Protein AF-A0A922MGL7-F1 (afdb_monomer_lite)

Structure (mmCIF, N/CA/C/O backbone):
data_AF-A0A922MGL7-F1
#
_entry.id   AF-A0A922MGL7-F1
#
loop_
_atom_site.group_PDB
_atom_site.id
_atom_site.type_symbol
_atom_site.label_atom_id
_atom_site.label_alt_id
_atom_site.label_comp_id
_atom_site.label_asym_id
_atom_site.label_entity_id
_atom_site.label_seq_id
_atom_site.pdbx_PDB_ins_code
_atom_site.Cartn_x
_atom_site.Cartn_y
_atom_site.Cartn_z
_atom_site.occupancy
_atom_site.B_iso_or_equiv
_atom_site.auth_seq_id
_atom_site.auth_comp_id
_atom_site.auth_asym_id
_atom_site.auth_atom_id
_atom_site.pdbx_PDB_model_num
ATOM 1 N N . MET A 1 1 ? -26.779 1.404 3.201 1.00 41.19 1 MET A N 1
ATOM 2 C CA . MET A 1 1 ? -25.553 2.171 3.494 1.00 41.19 1 MET A CA 1
ATOM 3 C C . MET A 1 1 ? -24.408 1.296 3.052 1.00 41.19 1 MET A C 1
ATOM 5 O O . MET A 1 1 ? -24.240 0.230 3.626 1.00 41.19 1 MET A O 1
ATOM 9 N N . ASP A 1 2 ? -23.730 1.689 1.982 1.00 41.88 2 ASP A N 1
ATOM 10 C CA . ASP A 1 2 ? -22.746 0.842 1.316 1.00 41.88 2 ASP A CA 1
ATOM 11 C C . ASP A 1 2 ? -21.520 0.627 2.210 1.00 41.88 2 ASP A C 1
ATOM 13 O O . ASP A 1 2 ? -20.846 1.578 2.604 1.00 41.88 2 ASP A O 1
ATOM 17 N N . ASN A 1 3 ? -21.321 -0.637 2.583 1.00 50.16 3 ASN A N 1
ATOM 18 C CA . ASN A 1 3 ? -20.076 -1.308 2.947 1.00 50.16 3 ASN A CA 1
ATOM 19 C C . ASN A 1 3 ? -18.827 -0.410 3.058 1.00 50.16 3 ASN A C 1
ATOM 21 O O . ASN A 1 3 ? -18.012 -0.347 2.144 1.00 50.16 3 ASN A O 1
ATOM 25 N N . LEU A 1 4 ? -18.623 0.207 4.225 1.00 57.12 4 LEU A N 1
ATOM 26 C CA . LEU A 1 4 ? -17.320 0.740 4.639 1.00 57.12 4 LEU A CA 1
ATOM 27 C C . LEU A 1 4 ? -16.420 -0.425 5.064 1.00 57.12 4 LEU A C 1
ATOM 29 O O . LEU A 1 4 ? -16.324 -0.730 6.253 1.00 57.12 4 LEU A O 1
ATOM 33 N N . VAL A 1 5 ? -15.829 -1.131 4.098 1.00 67.50 5 VAL A N 1
ATOM 34 C CA . VAL A 1 5 ? -15.234 -2.456 4.358 1.00 67.50 5 VAL A CA 1
ATOM 35 C C . VAL A 1 5 ? -13.703 -2.439 4.327 1.00 67.50 5 VAL A C 1
ATOM 37 O O . VAL A 1 5 ? -13.081 -3.295 4.958 1.00 67.50 5 VAL A O 1
ATOM 40 N N . ASN A 1 6 ? -13.062 -1.445 3.701 1.00 81.19 6 ASN A N 1
ATOM 41 C CA . ASN A 1 6 ? -11.597 -1.412 3.604 1.00 81.19 6 ASN A CA 1
ATOM 42 C C . ASN A 1 6 ? -10.966 -0.026 3.873 1.00 81.19 6 ASN A C 1
ATOM 44 O O . ASN A 1 6 ? -11.622 1.018 3.925 1.00 81.19 6 ASN A O 1
ATOM 48 N N . ASN A 1 7 ? -9.642 -0.014 4.059 1.00 87.12 7 ASN A N 1
ATOM 49 C CA . ASN A 1 7 ? -8.880 1.207 4.340 1.00 87.12 7 ASN A CA 1
ATOM 50 C C . ASN A 1 7 ? -8.905 2.211 3.164 1.00 87.12 7 ASN A C 1
ATOM 52 O O . ASN A 1 7 ? -8.686 3.406 3.386 1.00 87.12 7 ASN A O 1
ATOM 56 N N . LEU A 1 8 ? -9.160 1.758 1.927 1.00 88.81 8 LEU A N 1
ATOM 57 C CA . LEU A 1 8 ? -9.322 2.633 0.761 1.00 88.81 8 LEU A CA 1
ATOM 58 C C . LEU A 1 8 ? -10.575 3.501 0.888 1.00 88.81 8 LEU A C 1
ATOM 60 O O . LEU A 1 8 ? -10.491 4.706 0.659 1.00 88.81 8 LEU A O 1
ATOM 64 N N . ASP A 1 9 ? -11.697 2.931 1.315 1.00 87.38 9 ASP A N 1
ATOM 65 C CA . ASP A 1 9 ? -12.957 3.662 1.469 1.00 87.38 9 ASP A CA 1
ATOM 66 C C . ASP A 1 9 ? -12.806 4.802 2.485 1.00 87.38 9 ASP A C 1
ATOM 68 O O . ASP A 1 9 ? -13.170 5.955 2.230 1.00 87.38 9 ASP A O 1
ATOM 72 N N . LEU A 1 10 ? -12.173 4.508 3.624 1.00 88.12 10 LEU A N 1
ATOM 73 C CA . LEU A 1 10 ? -11.884 5.507 4.654 1.00 88.12 10 LEU A CA 1
ATOM 74 C C . LEU A 1 10 ? -10.912 6.586 4.165 1.00 88.12 10 LEU A C 1
ATOM 76 O O . LEU A 1 10 ? -11.076 7.764 4.491 1.00 88.12 10 LEU A O 1
ATOM 80 N N . PHE A 1 11 ? -9.914 6.212 3.362 1.00 90.50 11 PHE A N 1
ATOM 81 C CA . PHE A 1 11 ? -9.022 7.180 2.729 1.00 90.50 11 PHE A CA 1
ATOM 82 C C . PHE A 1 11 ? -9.780 8.119 1.780 1.00 90.50 11 PHE A C 1
ATOM 84 O O . PHE A 1 11 ? -9.573 9.335 1.820 1.00 90.50 11 PHE A O 1
ATOM 91 N N . MET A 1 12 ? -10.673 7.574 0.951 1.00 89.94 12 MET A N 1
ATOM 92 C CA . MET A 1 12 ? -11.483 8.361 0.022 1.00 89.94 12 MET A CA 1
ATOM 93 C C . MET A 1 12 ? -12.401 9.330 0.774 1.00 89.94 12 MET A C 1
ATOM 95 O O . MET A 1 12 ? -12.456 10.510 0.427 1.00 89.94 12 MET A O 1
ATOM 99 N N . ILE A 1 13 ? -13.008 8.899 1.883 1.00 88.44 13 ILE A N 1
ATOM 100 C CA . ILE A 1 13 ? -13.786 9.775 2.773 1.00 88.44 13 ILE A CA 1
ATOM 101 C C . ILE A 1 13 ? -12.936 10.918 3.332 1.00 88.44 13 ILE A C 1
ATOM 103 O O . ILE A 1 13 ? -13.344 12.081 3.267 1.00 88.44 13 ILE A O 1
ATOM 107 N N . LEU A 1 14 ? -11.750 10.617 3.869 1.00 88.69 14 LEU A N 1
ATOM 108 C CA . LEU A 1 14 ? -10.855 11.640 4.415 1.00 88.69 14 LEU A CA 1
ATOM 109 C C . LEU A 1 14 ? -10.476 12.691 3.366 1.00 88.69 14 LEU A C 1
ATOM 111 O O . LEU A 1 14 ? -10.376 13.884 3.667 1.00 88.69 14 LEU A O 1
ATOM 115 N N . ARG A 1 15 ? -10.271 12.253 2.124 1.00 87.88 15 ARG A N 1
ATOM 116 C CA . ARG A 1 15 ? -9.859 13.124 1.026 1.00 87.88 15 ARG A CA 1
ATOM 117 C C . ARG A 1 15 ? -11.010 13.962 0.469 1.00 87.88 15 ARG A C 1
ATOM 119 O O . ARG A 1 15 ? -10.812 15.149 0.221 1.00 87.88 15 ARG A O 1
ATOM 126 N N . GLU A 1 16 ? -12.176 13.363 0.255 1.00 88.00 16 GLU A N 1
ATOM 127 C CA . GLU A 1 16 ? -13.286 14.002 -0.465 1.00 88.00 16 GLU A CA 1
ATOM 128 C C . GLU A 1 16 ? -14.260 14.725 0.465 1.00 88.00 16 GLU A C 1
ATOM 130 O O . GLU A 1 16 ? -14.683 15.844 0.166 1.00 88.00 16 GLU A O 1
ATOM 135 N N . GLN A 1 17 ? -14.575 14.119 1.611 1.00 83.94 17 GLN A N 1
ATOM 136 C CA . GLN A 1 17 ? -15.573 14.635 2.549 1.00 83.94 17 GLN A CA 1
ATOM 137 C C . GLN A 1 17 ? -14.923 15.509 3.621 1.00 83.94 17 GLN A C 1
ATOM 139 O O . GLN A 1 17 ? -15.294 16.668 3.797 1.00 83.94 17 GLN A O 1
ATOM 144 N N . VAL A 1 18 ? -13.904 14.981 4.308 1.00 83.88 18 VAL A N 1
ATOM 145 C CA . VAL A 1 18 ? -13.214 15.709 5.390 1.00 83.88 18 VAL A CA 1
ATOM 146 C C . VAL A 1 18 ? -12.253 16.766 4.833 1.00 83.88 18 VAL A C 1
ATOM 148 O O . VAL A 1 18 ? -11.996 17.781 5.482 1.00 83.88 18 VAL A O 1
ATOM 151 N N . LYS A 1 19 ? -11.743 16.551 3.611 1.00 85.31 19 LYS A N 1
ATOM 152 C CA . LYS A 1 19 ? -10.772 17.415 2.913 1.00 85.31 19 LYS A CA 1
ATOM 153 C C . LYS A 1 19 ? -9.473 17.637 3.698 1.00 85.31 19 LYS A C 1
ATOM 155 O O . LYS A 1 19 ? -8.760 18.612 3.468 1.00 85.31 19 LYS A O 1
ATOM 160 N N . SER A 1 20 ? -9.157 16.734 4.623 1.00 88.38 20 SER A N 1
ATOM 161 C CA . SER A 1 20 ? -7.949 16.783 5.442 1.00 88.38 20 SER A CA 1
ATOM 162 C C . SER A 1 20 ? -7.587 15.386 5.928 1.00 88.38 20 SER A C 1
ATOM 164 O O . SER A 1 20 ? -8.360 14.744 6.632 1.00 88.38 20 SER A O 1
ATOM 166 N N . LEU A 1 21 ? -6.388 14.922 5.570 1.00 85.38 21 LEU A N 1
ATOM 167 C CA . LEU A 1 21 ? -5.889 13.594 5.949 1.00 85.38 21 LEU A CA 1
ATOM 168 C C . LEU A 1 21 ? -5.338 13.547 7.382 1.00 85.38 21 LEU A C 1
ATOM 170 O O . LEU A 1 21 ? -5.136 12.465 7.924 1.00 85.38 21 LEU A O 1
ATOM 174 N N . SER A 1 22 ? -5.066 14.707 7.980 1.00 87.12 22 SER A N 1
ATOM 175 C CA . SER A 1 22 ? -4.486 14.839 9.320 1.00 87.12 22 SER A CA 1
ATOM 176 C C . SER A 1 22 ? -5.505 15.254 10.384 1.00 87.12 22 SER A C 1
ATOM 178 O O . SER A 1 22 ? -5.186 15.230 11.568 1.00 87.12 22 SER A O 1
ATOM 180 N N . ASP A 1 23 ? -6.721 15.639 9.987 1.00 90.38 23 ASP A N 1
ATOM 181 C CA . ASP A 1 23 ? -7.771 16.104 10.901 1.00 90.38 23 ASP A CA 1
ATOM 182 C C . ASP A 1 23 ? -8.570 14.914 11.452 1.00 90.38 23 ASP A C 1
ATOM 184 O O . ASP A 1 23 ? -9.669 14.586 10.997 1.00 90.38 23 ASP A O 1
ATOM 188 N N . SER A 1 24 ? -7.976 14.221 12.427 1.00 91.62 24 SER A N 1
ATOM 189 C CA . SER A 1 24 ? -8.605 13.068 13.080 1.00 91.62 24 SER A CA 1
ATOM 190 C C . SER A 1 24 ? -9.886 13.431 13.828 1.00 91.62 24 SER A C 1
ATOM 192 O O . SER A 1 24 ? -10.753 12.573 13.970 1.00 91.62 24 SER A O 1
ATOM 194 N N . GLN A 1 25 ? -10.041 14.684 14.267 1.00 92.12 25 GLN A N 1
ATOM 195 C CA . GLN A 1 25 ? -11.221 15.136 14.997 1.00 92.12 25 GLN A CA 1
ATOM 196 C C . GLN A 1 25 ? -12.434 15.273 14.076 1.00 92.12 25 GLN A C 1
ATOM 198 O O . GLN A 1 25 ? -13.501 14.751 14.401 1.00 92.12 25 GLN A O 1
ATOM 203 N N . LYS A 1 26 ? -12.281 15.900 12.903 1.00 89.56 26 LYS A N 1
ATOM 204 C CA . LYS A 1 26 ? -13.369 15.939 11.911 1.00 89.56 26 LYS A CA 1
ATOM 205 C C . LYS A 1 26 ? -13.704 14.559 11.369 1.00 89.56 26 LYS A C 1
ATOM 207 O O . LYS A 1 26 ? -14.872 14.262 11.136 1.00 89.56 26 LYS A O 1
ATOM 212 N N . PHE A 1 27 ? -12.696 13.710 11.185 1.00 92.19 27 PHE A N 1
ATOM 213 C CA . PHE A 1 27 ? -12.926 12.335 10.757 1.00 92.19 27 PHE A CA 1
ATOM 214 C C . PHE A 1 27 ? -13.717 11.533 11.793 1.00 92.19 27 PHE A C 1
ATOM 216 O O . PHE A 1 27 ? -14.682 10.857 11.444 1.00 92.19 27 PHE A O 1
ATOM 223 N N . PHE A 1 28 ? -13.365 11.678 13.069 1.00 91.62 28 PHE A N 1
ATOM 224 C CA . PHE A 1 28 ? -14.107 11.085 14.173 1.00 91.62 28 PHE A CA 1
ATOM 225 C C . PHE A 1 28 ? -15.565 11.566 14.206 1.00 91.62 28 PHE A C 1
ATOM 227 O O . PHE A 1 28 ? -16.467 10.735 14.235 1.00 91.62 28 PHE A O 1
ATOM 234 N N . GLN A 1 29 ? -15.813 12.878 14.110 1.00 89.75 29 GLN A N 1
ATOM 235 C CA . GLN A 1 29 ? -17.175 13.434 14.058 1.00 89.75 29 GLN A CA 1
ATOM 236 C C . GLN A 1 29 ? -17.981 12.883 12.873 1.00 89.75 29 GLN A C 1
ATOM 238 O O . GLN A 1 29 ? -19.151 12.533 13.022 1.00 89.75 29 GLN A O 1
ATOM 243 N N . PHE A 1 30 ? -17.346 12.754 11.703 1.00 88.88 30 PHE A N 1
ATOM 244 C CA . PHE A 1 30 ? -17.976 12.172 10.521 1.00 88.88 30 PHE A CA 1
ATOM 245 C C . PHE A 1 30 ? -18.400 10.715 10.754 1.00 88.88 30 PHE A C 1
ATOM 247 O O . PHE A 1 30 ? -19.522 10.342 10.412 1.00 88.88 30 PHE A O 1
ATOM 254 N N . LEU A 1 31 ? -17.527 9.892 11.345 1.00 87.19 31 LEU A N 1
ATOM 255 C CA . LEU A 1 31 ? -17.845 8.494 11.645 1.00 87.19 31 LEU A CA 1
ATOM 256 C C . LEU A 1 31 ? -18.885 8.367 12.763 1.00 87.19 31 LEU A C 1
ATOM 258 O O . LEU A 1 31 ? -19.785 7.540 12.655 1.00 87.19 31 LEU A O 1
ATOM 262 N N . GLN A 1 32 ? -18.829 9.225 13.782 1.00 85.44 32 GLN A N 1
ATOM 263 C CA . GLN A 1 32 ? -19.795 9.252 14.882 1.00 85.44 32 GLN A CA 1
ATOM 264 C C . GLN A 1 32 ? -21.223 9.562 14.406 1.00 85.44 32 GLN A C 1
ATOM 266 O O . GLN A 1 32 ? -22.183 9.071 14.983 1.00 85.44 32 GLN A O 1
ATOM 271 N N . HIS A 1 33 ? -21.394 10.345 13.339 1.00 82.44 33 HIS A N 1
ATOM 272 C CA . HIS A 1 33 ? -22.715 10.571 12.737 1.00 82.44 33 HIS A CA 1
ATOM 273 C C . HIS A 1 33 ? -23.222 9.394 11.898 1.00 82.44 33 HIS A C 1
ATOM 275 O O . HIS A 1 33 ? -24.410 9.334 11.585 1.00 82.44 33 HIS A O 1
ATOM 281 N N . LYS A 1 34 ? -22.336 8.474 11.507 1.00 80.50 34 LYS A N 1
ATOM 282 C CA . LYS A 1 34 ? -22.683 7.295 10.707 1.00 80.50 34 LYS A CA 1
ATOM 283 C C . LYS A 1 34 ? -22.871 6.026 11.532 1.00 80.50 34 LYS A C 1
ATOM 285 O O . LYS A 1 34 ? -23.512 5.099 11.047 1.00 80.50 34 LYS A O 1
ATOM 290 N N . ILE A 1 35 ? -22.304 5.975 12.733 1.00 80.50 35 ILE A N 1
ATOM 291 C CA . ILE A 1 35 ? -22.280 4.791 13.591 1.00 80.50 35 ILE A CA 1
ATOM 292 C C . ILE A 1 35 ? -22.919 5.162 14.929 1.00 80.50 35 ILE A C 1
ATOM 294 O O . ILE A 1 35 ? -22.524 6.144 15.553 1.00 80.50 35 ILE A O 1
ATOM 298 N N . ASN A 1 36 ? -23.885 4.368 15.393 1.00 74.75 36 ASN A N 1
ATOM 299 C CA . ASN A 1 36 ? -24.420 4.515 16.745 1.00 74.75 36 ASN A CA 1
ATOM 300 C C . ASN A 1 36 ? -23.387 3.985 17.746 1.00 74.75 36 ASN A C 1
ATOM 302 O O . ASN A 1 36 ? -23.102 2.791 17.765 1.00 74.75 36 ASN A O 1
ATOM 306 N N . LEU A 1 37 ? -22.806 4.872 18.554 1.00 75.19 37 LEU A N 1
ATOM 307 C CA . LEU A 1 37 ? -21.716 4.541 19.474 1.00 75.19 37 LEU A CA 1
ATOM 308 C C . LEU A 1 37 ? -22.145 4.700 20.931 1.00 75.19 37 LEU A C 1
ATOM 310 O O . LEU A 1 37 ? -22.786 5.685 21.296 1.00 75.19 37 LEU A O 1
ATOM 314 N N . THR A 1 38 ? -21.720 3.754 21.765 1.00 76.50 38 THR A N 1
ATOM 315 C CA . THR A 1 38 ? -21.676 3.910 23.223 1.00 76.50 38 THR A CA 1
ATOM 316 C C . THR A 1 38 ? -20.495 4.806 23.624 1.00 76.50 38 THR A C 1
ATOM 318 O O . THR A 1 38 ? -19.591 5.074 22.826 1.00 76.50 38 THR A O 1
ATOM 321 N N . GLU A 1 39 ? -20.485 5.289 24.867 1.00 77.06 39 GLU A N 1
ATOM 322 C CA . GLU A 1 39 ? -19.435 6.190 25.365 1.00 77.06 39 GLU A CA 1
ATOM 323 C C . GLU A 1 39 ? -18.046 5.523 25.411 1.00 77.06 39 GLU A C 1
ATOM 325 O O . GLU A 1 39 ? -17.050 6.138 25.033 1.00 77.06 39 GLU A O 1
ATOM 330 N N . GLU A 1 40 ? -17.974 4.242 25.776 1.00 77.75 40 GLU A N 1
ATOM 331 C CA . GLU A 1 40 ? -16.725 3.464 25.778 1.00 77.75 40 GLU A CA 1
ATOM 332 C C . GLU A 1 40 ? -16.173 3.286 24.356 1.00 77.75 40 GLU A C 1
ATOM 334 O O . GLU A 1 40 ? -14.998 3.558 24.090 1.00 77.75 40 GLU A O 1
ATOM 339 N N . ASN A 1 41 ? -17.055 2.965 23.408 1.00 83.25 41 ASN A N 1
ATOM 340 C CA . ASN A 1 41 ? -16.708 2.825 21.998 1.00 83.25 41 ASN A CA 1
ATOM 341 C C . ASN A 1 41 ? -16.229 4.169 21.418 1.00 83.25 41 ASN A C 1
ATOM 343 O O . ASN A 1 41 ? -15.261 4.224 20.661 1.00 83.25 41 ASN A O 1
ATOM 347 N N . SER A 1 42 ? -16.823 5.292 21.820 1.00 86.00 42 SER A N 1
ATOM 348 C CA . SER A 1 42 ? -16.402 6.632 21.382 1.00 86.00 42 SER A CA 1
ATOM 349 C C . SER A 1 42 ? -14.895 6.876 21.574 1.00 86.00 42 SER A C 1
ATOM 351 O O . SER A 1 42 ? -14.200 7.317 20.652 1.00 86.00 42 SER A O 1
ATOM 353 N N . VAL A 1 43 ? -14.352 6.502 22.738 1.00 89.00 43 VAL A N 1
ATOM 354 C CA . VAL A 1 43 ? -12.926 6.680 23.054 1.00 89.00 43 VAL A CA 1
ATOM 355 C C . VAL A 1 43 ? -12.039 5.795 22.174 1.00 89.00 43 VAL A C 1
ATOM 357 O O . VAL A 1 43 ? -10.983 6.233 21.701 1.00 89.00 43 VAL A O 1
ATOM 360 N N . GLU A 1 44 ? -12.441 4.550 21.927 1.00 89.25 44 GLU A N 1
ATOM 361 C CA . GLU A 1 44 ? -11.684 3.637 21.067 1.00 89.25 44 GLU A CA 1
ATOM 362 C C . GLU A 1 44 ? -11.701 4.069 19.602 1.00 89.25 44 GLU A C 1
ATOM 364 O O . GLU A 1 44 ? -10.657 4.055 18.939 1.00 89.25 44 GLU A O 1
ATOM 369 N N . LEU A 1 45 ? -12.846 4.552 19.113 1.00 89.62 45 LEU A N 1
ATOM 370 C CA . LEU A 1 45 ? -12.967 5.076 17.758 1.00 89.62 45 LEU A CA 1
ATOM 371 C C . LEU A 1 45 ? -12.100 6.319 17.578 1.00 89.62 45 LEU A C 1
ATOM 373 O O . LEU A 1 45 ? -11.441 6.474 16.549 1.00 89.62 45 LEU A O 1
ATOM 377 N N . GLN A 1 46 ? -12.044 7.195 18.578 1.00 91.56 46 GLN A N 1
ATOM 378 C CA . GLN A 1 46 ? -11.188 8.376 18.534 1.00 91.56 46 GLN A CA 1
ATOM 379 C C . GLN A 1 46 ? -9.700 7.992 18.447 1.00 91.56 46 GLN A C 1
ATOM 381 O O . GLN A 1 46 ? -8.942 8.570 17.652 1.00 91.56 46 GLN A O 1
ATOM 386 N N . LYS A 1 47 ? -9.269 6.978 19.213 1.00 91.81 47 LYS A N 1
ATOM 387 C CA . LYS A 1 47 ? -7.906 6.420 19.126 1.00 91.81 47 LYS A CA 1
ATOM 388 C C . LYS A 1 47 ? -7.640 5.821 17.746 1.00 91.81 47 LYS A C 1
ATOM 390 O O . LYS A 1 47 ? -6.573 6.070 17.177 1.00 91.81 47 LYS A O 1
ATOM 395 N N . PHE A 1 48 ? -8.596 5.072 17.198 1.00 92.50 48 PHE A N 1
ATOM 396 C CA . PHE A 1 48 ? -8.524 4.525 15.845 1.00 92.50 48 PHE A CA 1
ATOM 397 C C . PHE A 1 48 ? -8.355 5.636 14.802 1.00 92.50 48 PHE A C 1
ATOM 399 O O . PHE A 1 48 ? -7.375 5.619 14.058 1.00 92.50 48 PHE A O 1
ATOM 406 N N . CYS A 1 49 ? -9.230 6.646 14.808 1.00 91.94 49 CYS A N 1
ATOM 407 C CA . CYS A 1 49 ? -9.194 7.779 13.879 1.00 91.94 49 CYS A CA 1
ATOM 408 C C . CYS A 1 49 ? -7.845 8.493 13.921 1.00 91.94 49 CYS A C 1
ATOM 410 O O . CYS A 1 49 ? -7.257 8.788 12.884 1.00 91.94 49 CYS A O 1
ATOM 412 N N . THR A 1 50 ? -7.315 8.721 15.123 1.00 93.94 50 THR A N 1
ATOM 413 C CA . THR A 1 50 ? -6.008 9.360 15.305 1.00 93.94 50 THR A CA 1
ATOM 414 C C . THR A 1 50 ? -4.894 8.536 14.664 1.00 93.94 50 THR A C 1
ATOM 416 O O . THR A 1 50 ? -4.151 9.050 13.829 1.00 93.94 50 THR A O 1
ATOM 419 N N . ARG A 1 51 ? -4.809 7.237 14.982 1.00 93.25 51 ARG A N 1
ATOM 420 C CA . ARG A 1 51 ? -3.794 6.341 14.401 1.00 93.25 51 ARG A CA 1
ATOM 421 C C . ARG A 1 51 ? -3.932 6.237 12.884 1.00 93.25 51 ARG A C 1
ATOM 423 O O . ARG A 1 51 ? -2.926 6.256 12.176 1.00 93.25 51 ARG A O 1
ATOM 430 N N . PHE A 1 52 ? -5.159 6.118 12.389 1.00 92.62 52 PHE A N 1
ATOM 431 C CA . PHE A 1 52 ? -5.451 5.974 10.971 1.00 92.62 52 PHE A CA 1
ATOM 432 C C . PHE A 1 52 ? -5.053 7.227 10.184 1.00 92.62 52 PHE A C 1
ATOM 434 O O . PHE A 1 52 ? -4.266 7.116 9.243 1.00 92.62 52 PHE A O 1
ATOM 441 N N . CYS A 1 53 ? -5.484 8.415 10.619 1.00 93.44 53 CYS A N 1
ATOM 442 C CA . CYS A 1 53 ? -5.109 9.689 10.000 1.00 93.44 53 CYS A CA 1
ATOM 443 C C . CYS A 1 53 ? -3.592 9.912 10.023 1.00 93.44 53 CYS A C 1
ATOM 445 O O . CYS A 1 53 ? -3.004 10.252 8.997 1.00 93.44 53 CYS A O 1
ATOM 447 N N . SER A 1 54 ? -2.919 9.649 11.152 1.00 93.62 54 SER A N 1
ATOM 448 C CA . SER A 1 54 ? -1.454 9.754 11.224 1.00 93.62 54 SER A CA 1
ATOM 449 C C . SER A 1 54 ? -0.758 8.815 10.233 1.00 93.62 54 SER A C 1
ATOM 451 O O . SER A 1 54 ? 0.154 9.234 9.516 1.00 93.62 54 SER A O 1
ATOM 453 N N . ASN A 1 55 ? -1.205 7.560 10.147 1.00 93.31 55 ASN A N 1
ATOM 454 C CA . ASN A 1 55 ? -0.637 6.576 9.227 1.00 93.31 55 ASN A CA 1
ATOM 455 C C . ASN A 1 55 ? -0.870 6.949 7.761 1.00 93.31 55 ASN A C 1
ATOM 457 O O . ASN A 1 55 ? 0.065 6.891 6.958 1.00 93.31 55 ASN A O 1
ATOM 461 N N . ILE A 1 56 ? -2.093 7.346 7.409 1.00 93.44 56 ILE A N 1
ATOM 462 C CA . ILE A 1 56 ? -2.430 7.766 6.050 1.00 93.44 56 ILE A CA 1
ATOM 463 C C . ILE A 1 56 ? -1.651 9.007 5.656 1.00 93.44 56 ILE A C 1
ATOM 465 O O . ILE A 1 56 ? -1.052 9.010 4.584 1.00 93.44 56 ILE A O 1
ATOM 469 N N . SER A 1 57 ? -1.602 10.026 6.515 1.00 92.50 57 SER A N 1
ATOM 470 C CA . SER A 1 57 ? -0.873 11.260 6.228 1.00 92.50 57 SER A CA 1
ATOM 471 C C . SER A 1 57 ? 0.606 10.968 5.957 1.00 92.50 57 SER A C 1
ATOM 473 O O . SER A 1 57 ? 1.138 11.368 4.922 1.00 92.50 57 SER A O 1
ATOM 475 N N . ALA A 1 58 ? 1.254 10.166 6.808 1.00 92.69 58 ALA A N 1
ATOM 476 C CA . ALA A 1 58 ? 2.654 9.790 6.615 1.00 92.69 58 ALA A CA 1
ATOM 477 C C . ALA A 1 58 ? 2.886 8.993 5.315 1.00 92.69 58 ALA A C 1
ATOM 479 O O . ALA A 1 58 ? 3.862 9.222 4.595 1.00 92.69 58 ALA A O 1
ATOM 480 N N . ARG A 1 59 ? 1.998 8.047 4.983 1.00 93.62 59 ARG A N 1
ATOM 481 C CA . ARG A 1 59 ? 2.092 7.258 3.740 1.00 93.62 59 ARG A CA 1
ATOM 482 C C . ARG A 1 59 ? 1.816 8.102 2.496 1.00 93.62 59 ARG A C 1
ATOM 484 O O . ARG A 1 59 ? 2.459 7.893 1.465 1.00 93.62 59 ARG A O 1
ATOM 491 N N . TRP A 1 60 ? 0.896 9.056 2.593 1.00 92.88 60 TRP A N 1
ATOM 492 C CA . TRP A 1 60 ? 0.553 9.998 1.532 1.00 92.88 60 TRP A CA 1
ATOM 493 C C . TRP A 1 60 ? 1.741 10.890 1.175 1.00 92.88 60 TRP A C 1
ATOM 495 O O . TRP A 1 60 ? 2.098 11.019 0.001 1.00 92.88 60 TRP A O 1
ATOM 505 N N . GLU A 1 61 ? 2.426 11.424 2.187 1.00 91.06 61 GLU A N 1
ATOM 506 C CA . GLU A 1 61 ? 3.630 12.236 2.000 1.00 91.06 61 GLU A CA 1
ATOM 507 C C . GLU A 1 61 ? 4.767 11.451 1.340 1.00 91.06 61 GLU A C 1
ATOM 509 O O . GLU A 1 61 ? 5.360 11.920 0.369 1.00 91.06 61 GLU A O 1
ATOM 514 N N . ARG A 1 62 ? 5.003 10.204 1.768 1.00 90.81 62 ARG A N 1
ATOM 515 C CA . ARG A 1 62 ? 6.002 9.305 1.150 1.00 90.81 62 ARG A CA 1
ATOM 516 C C . ARG A 1 62 ? 5.647 8.863 -0.277 1.00 90.81 62 ARG A C 1
ATOM 518 O O . ARG A 1 62 ? 6.487 8.308 -0.993 1.00 90.81 62 ARG A O 1
ATOM 525 N N . SER A 1 63 ? 4.406 9.090 -0.700 1.00 91.06 63 SER A N 1
ATOM 526 C CA . SER A 1 63 ? 3.893 8.740 -2.031 1.00 91.06 63 SER A CA 1
ATOM 527 C C . SER A 1 63 ? 3.785 9.955 -2.956 1.00 91.06 63 SER A C 1
ATOM 529 O O . SER A 1 63 ? 2.984 9.956 -3.889 1.00 91.06 63 SER A O 1
ATOM 531 N N . SER A 1 64 ? 4.566 11.006 -2.676 1.00 87.25 64 SER A N 1
ATOM 532 C CA . SER A 1 64 ? 4.613 12.246 -3.463 1.00 87.25 64 SER A CA 1
ATOM 533 C C . SER A 1 64 ? 3.251 12.925 -3.622 1.00 87.25 64 SER A C 1
ATOM 535 O O . SER A 1 64 ? 3.050 13.693 -4.557 1.00 87.25 64 SER A O 1
ATOM 537 N N . ARG A 1 65 ? 2.306 12.644 -2.712 1.00 86.69 65 ARG A N 1
ATOM 538 C CA . ARG A 1 65 ? 0.961 13.231 -2.693 1.00 86.69 65 ARG A CA 1
ATOM 539 C C . ARG A 1 65 ? 0.178 13.059 -4.005 1.00 86.69 65 ARG A C 1
ATOM 541 O O . ARG A 1 65 ? -0.610 13.925 -4.379 1.00 86.69 65 ARG A O 1
ATOM 548 N N . THR A 1 66 ? 0.372 11.942 -4.708 1.00 91.19 66 THR A N 1
ATOM 549 C CA . THR A 1 66 ? -0.425 11.594 -5.896 1.00 91.19 66 THR A CA 1
ATOM 550 C C . THR A 1 66 ? -1.219 10.317 -5.657 1.00 91.19 66 THR A C 1
ATOM 552 O O . THR A 1 66 ? -0.691 9.344 -5.118 1.00 91.19 66 THR A O 1
ATOM 555 N N . LEU A 1 67 ? -2.491 10.304 -6.076 1.00 88.50 67 LEU A N 1
ATOM 556 C CA . LEU A 1 67 ? -3.383 9.159 -5.858 1.00 88.50 67 LEU A CA 1
ATOM 557 C C . LEU A 1 67 ? -2.815 7.888 -6.496 1.00 88.50 67 LEU A C 1
ATOM 559 O O . LEU A 1 67 ? -2.697 6.866 -5.829 1.00 88.50 67 LEU A O 1
ATOM 563 N N . ALA A 1 68 ? -2.391 7.985 -7.758 1.00 89.44 68 ALA A N 1
ATOM 564 C CA . ALA A 1 68 ? -1.846 6.857 -8.504 1.00 89.44 68 ALA A CA 1
ATOM 565 C C . ALA A 1 68 ? -0.623 6.236 -7.811 1.00 89.44 68 ALA A C 1
ATOM 567 O O . ALA A 1 68 ? -0.548 5.018 -7.666 1.00 89.44 68 ALA A O 1
ATOM 568 N N . GLN A 1 69 ? 0.327 7.050 -7.329 1.00 89.88 69 GLN A N 1
ATOM 569 C CA . GLN A 1 69 ? 1.491 6.508 -6.625 1.00 89.88 69 GLN A CA 1
ATOM 570 C C . GLN A 1 69 ? 1.142 5.985 -5.234 1.00 89.88 69 GLN A C 1
ATOM 572 O O . GLN A 1 69 ? 1.746 5.008 -4.800 1.00 89.88 69 GLN A O 1
ATOM 577 N N . PHE A 1 70 ? 0.197 6.618 -4.538 1.00 93.19 70 PHE A N 1
ATOM 578 C CA . PHE A 1 70 ? -0.239 6.180 -3.217 1.00 93.19 70 PHE A CA 1
ATOM 579 C C . PHE A 1 70 ? -0.903 4.808 -3.267 1.00 93.19 70 PHE A C 1
ATOM 581 O O . PHE A 1 70 ? -0.480 3.924 -2.523 1.00 93.19 70 PHE A O 1
ATOM 588 N N . VAL A 1 71 ? -1.860 4.618 -4.181 1.00 91.88 71 VAL A N 1
ATOM 589 C CA . VAL A 1 71 ? -2.535 3.331 -4.401 1.00 91.88 71 VAL A CA 1
ATOM 590 C C . VAL A 1 71 ? -1.527 2.286 -4.869 1.00 91.88 71 VAL A C 1
ATOM 592 O O . VAL A 1 71 ? -1.444 1.224 -4.274 1.00 91.88 71 VAL A O 1
ATOM 595 N N . ARG A 1 72 ? -0.654 2.606 -5.832 1.00 90.44 72 ARG A N 1
ATOM 596 C CA . ARG A 1 72 ? 0.376 1.660 -6.295 1.00 90.44 72 ARG A CA 1
ATOM 597 C C . ARG A 1 72 ? 1.334 1.210 -5.184 1.00 90.44 72 ARG A C 1
ATOM 599 O O . ARG A 1 72 ? 1.780 0.073 -5.192 1.00 90.44 72 ARG A O 1
ATOM 606 N N . LYS A 1 73 ? 1.706 2.101 -4.257 1.00 91.94 73 LYS A N 1
ATOM 607 C CA . LYS A 1 73 ? 2.662 1.796 -3.173 1.00 91.94 73 LYS A CA 1
ATOM 608 C C . LYS A 1 73 ? 2.014 1.177 -1.932 1.00 91.94 73 LYS A C 1
ATOM 610 O O . LYS A 1 73 ? 2.719 0.553 -1.147 1.00 91.94 73 LYS A O 1
ATOM 615 N N . ASN A 1 74 ? 0.726 1.426 -1.698 1.00 94.19 74 ASN A N 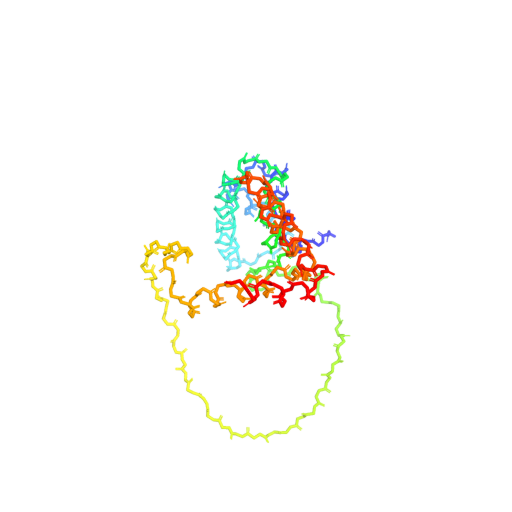1
ATOM 616 C CA . ASN A 1 74 ? 0.031 1.030 -0.470 1.00 94.19 74 ASN A CA 1
ATOM 617 C C . ASN A 1 74 ? -1.224 0.184 -0.743 1.00 94.19 74 ASN A C 1
ATOM 619 O O . ASN A 1 74 ? -1.991 -0.014 0.191 1.00 94.19 74 ASN A O 1
ATOM 623 N N . GLY A 1 75 ? -1.431 -0.306 -1.968 1.00 89.50 75 GLY A N 1
ATOM 624 C CA . GLY A 1 75 ? -2.607 -1.081 -2.386 1.00 89.50 75 GLY A CA 1
ATOM 625 C C . GLY A 1 75 ? -2.892 -2.244 -1.445 1.00 89.50 75 GLY A C 1
ATOM 626 O O . GLY A 1 75 ? -3.921 -2.243 -0.784 1.00 89.50 75 GLY A O 1
ATOM 627 N N . ASP A 1 76 ? -1.906 -3.113 -1.221 1.00 89.31 76 ASP A N 1
ATOM 628 C CA . ASP A 1 76 ? -2.026 -4.254 -0.301 1.00 89.31 76 ASP A CA 1
ATOM 629 C C . ASP A 1 76 ? -2.354 -3.855 1.146 1.00 89.31 76 ASP A C 1
ATOM 631 O O . ASP A 1 76 ? -2.855 -4.658 1.928 1.00 89.31 76 ASP A O 1
ATOM 635 N N . TRP A 1 77 ? -1.997 -2.636 1.564 1.00 91.19 77 TRP A N 1
ATOM 636 C CA . TRP A 1 77 ? -2.360 -2.112 2.883 1.00 91.19 77 TRP A CA 1
ATOM 637 C C . TRP A 1 77 ? -3.786 -1.548 2.882 1.00 91.19 77 TRP A C 1
ATOM 639 O O . TRP A 1 77 ? -4.497 -1.675 3.879 1.00 91.19 77 TRP A O 1
ATOM 649 N N . LEU A 1 78 ? -4.199 -0.948 1.765 1.00 89.75 78 LEU A N 1
ATOM 650 C CA . LEU A 1 78 ? -5.524 -0.379 1.560 1.00 89.75 78 LEU A CA 1
ATOM 651 C C . LEU A 1 78 ? -6.610 -1.459 1.406 1.00 89.75 78 LEU A C 1
ATOM 653 O O . LEU A 1 78 ? -7.712 -1.273 1.913 1.00 89.75 78 LEU A O 1
ATOM 657 N N . GLU A 1 79 ? -6.285 -2.585 0.768 1.00 84.69 79 GLU A N 1
ATOM 658 C CA . GLU A 1 79 ? -7.193 -3.720 0.534 1.00 84.69 79 GLU A CA 1
ATOM 659 C C . GLU A 1 79 ? -7.427 -4.590 1.775 1.00 84.69 79 GLU A C 1
ATOM 661 O O . GLU A 1 79 ? -8.390 -5.353 1.831 1.00 84.69 79 GLU A O 1
ATOM 666 N N . ARG A 1 80 ? -6.574 -4.481 2.799 1.00 83.94 80 ARG A N 1
ATOM 667 C CA . ARG A 1 80 ? -6.777 -5.220 4.050 1.00 83.94 80 ARG A CA 1
ATOM 668 C C . ARG A 1 80 ? -8.021 -4.727 4.777 1.00 83.94 80 ARG A C 1
ATOM 670 O O . ARG A 1 80 ? -8.257 -3.520 4.872 1.00 83.94 80 ARG A O 1
ATOM 677 N N . ALA A 1 81 ? -8.741 -5.683 5.361 1.00 76.94 81 ALA A N 1
ATOM 678 C CA . ALA A 1 81 ? -9.856 -5.414 6.252 1.00 76.94 81 ALA A CA 1
ATOM 679 C C . ALA A 1 81 ? -9.436 -4.457 7.377 1.00 76.94 81 ALA A C 1
ATOM 681 O O . ALA A 1 81 ? -8.318 -4.523 7.907 1.00 76.94 81 ALA A O 1
ATOM 682 N N . ILE A 1 82 ? -10.343 -3.548 7.724 1.00 80.81 82 ILE A N 1
ATOM 683 C CA . ILE A 1 82 ? -10.148 -2.639 8.847 1.00 80.81 82 ILE A CA 1
ATOM 684 C C . ILE A 1 82 ? -10.345 -3.430 10.136 1.00 80.81 82 ILE A C 1
ATOM 686 O O . ILE A 1 82 ? -11.394 -4.031 10.357 1.00 80.81 82 ILE A O 1
ATOM 690 N N . ASN A 1 83 ? -9.351 -3.367 11.017 1.00 80.06 83 ASN A N 1
ATOM 691 C CA . ASN A 1 83 ? -9.499 -3.831 12.391 1.00 80.06 83 ASN A CA 1
ATOM 692 C C . ASN A 1 83 ? -10.280 -2.770 13.174 1.00 80.06 83 ASN A C 1
ATOM 694 O O . ASN A 1 83 ? -9.682 -1.910 13.829 1.00 80.06 83 ASN A O 1
ATOM 698 N N . TRP A 1 84 ? -11.604 -2.780 13.022 1.00 82.12 84 TRP A N 1
ATOM 699 C CA . TRP A 1 84 ? -12.495 -1.923 13.796 1.00 82.12 84 TRP A CA 1
ATOM 700 C C . TRP A 1 84 ? -12.376 -2.261 15.288 1.00 82.12 84 TRP A C 1
ATOM 702 O O . TRP A 1 84 ? -12.157 -3.427 15.624 1.00 82.12 84 TRP A O 1
ATOM 712 N N . PRO A 1 85 ? -12.505 -1.269 16.186 1.00 78.50 85 PRO A N 1
ATOM 713 C CA . PRO A 1 85 ? -12.665 -1.549 17.605 1.00 78.50 85 PRO A CA 1
ATOM 714 C C . PRO A 1 85 ? -13.849 -2.494 17.842 1.00 78.50 85 PRO A C 1
ATOM 716 O O . PRO A 1 85 ? -14.829 -2.494 17.087 1.00 78.50 85 PRO A O 1
ATOM 719 N N . GLU A 1 86 ? -13.725 -3.334 18.862 1.00 69.88 86 GLU A N 1
ATOM 720 C CA . GLU A 1 86 ? -14.686 -4.395 19.142 1.00 69.88 86 GLU A CA 1
ATOM 721 C C . GLU A 1 86 ? -16.082 -3.791 19.392 1.00 69.88 86 GLU A C 1
ATOM 723 O O . GLU A 1 86 ? -16.225 -2.773 20.064 1.00 69.88 86 GLU A O 1
ATOM 728 N N . GLY A 1 87 ? -17.122 -4.350 18.763 1.00 66.69 87 GLY A N 1
ATOM 729 C CA . GLY A 1 87 ? -18.489 -3.813 18.857 1.00 66.69 87 GLY A CA 1
ATOM 730 C C . GLY A 1 87 ? -18.814 -2.601 17.965 1.00 66.69 87 GLY A C 1
ATOM 731 O O . GLY A 1 87 ? -19.881 -2.015 18.124 1.00 66.69 87 GLY A O 1
ATOM 732 N N . MET A 1 88 ? -17.944 -2.219 17.017 1.00 68.19 88 MET A N 1
ATOM 733 C CA . MET A 1 88 ? -18.208 -1.126 16.053 1.00 68.19 88 MET A CA 1
ATOM 734 C C . MET A 1 88 ? -18.566 -1.572 14.639 1.00 68.19 88 MET A C 1
ATOM 736 O O . MET A 1 88 ? -18.718 -0.732 13.749 1.00 68.19 88 MET A O 1
ATOM 740 N N . ILE A 1 89 ? -18.668 -2.879 14.404 1.00 61.84 89 ILE A N 1
ATOM 741 C CA . ILE A 1 89 ? -19.061 -3.395 13.096 1.00 61.84 89 ILE A CA 1
ATOM 742 C C . ILE A 1 89 ? -20.526 -2.993 12.876 1.00 61.84 89 ILE A C 1
ATOM 744 O O . ILE A 1 89 ? -21.374 -3.383 13.681 1.00 61.84 89 ILE A O 1
ATOM 748 N N . PRO A 1 90 ? -20.858 -2.221 11.824 1.00 54.25 90 PRO A N 1
ATOM 749 C CA . PRO A 1 90 ? -22.250 -1.979 11.476 1.00 54.25 90 PRO A CA 1
ATOM 750 C C . PRO A 1 90 ? -22.924 -3.337 11.256 1.00 54.25 90 PRO A C 1
ATOM 752 O O . PRO A 1 90 ? -22.400 -4.144 10.491 1.00 54.25 90 PRO A O 1
ATOM 755 N N . GLU A 1 91 ? -24.071 -3.590 11.893 1.00 45.53 91 GLU A N 1
ATOM 756 C CA . GLU A 1 91 ? -24.832 -4.861 11.873 1.00 45.53 91 GLU A CA 1
ATOM 757 C C . GLU A 1 91 ? -25.267 -5.360 10.469 1.00 45.53 91 GLU A C 1
ATOM 759 O O . GLU A 1 91 ? -26.050 -6.294 10.345 1.00 45.53 91 GLU A O 1
ATOM 764 N N . ALA A 1 92 ? -24.746 -4.791 9.382 1.00 44.84 92 ALA A N 1
ATOM 765 C CA . ALA A 1 92 ? -24.992 -5.209 8.007 1.00 44.84 92 ALA A CA 1
ATOM 766 C C . ALA A 1 92 ? -24.095 -6.369 7.514 1.00 44.84 92 ALA A C 1
ATOM 768 O O . ALA A 1 92 ? -24.221 -6.756 6.356 1.00 44.84 92 ALA A O 1
ATOM 769 N N . VAL A 1 93 ? -23.197 -6.930 8.340 1.00 44.75 93 VAL A N 1
ATOM 770 C CA . VAL A 1 93 ? -22.273 -8.018 7.930 1.00 44.75 93 VAL A CA 1
ATOM 771 C C . VAL A 1 93 ? -22.417 -9.279 8.788 1.00 44.75 93 VAL A C 1
ATOM 773 O O . VAL A 1 93 ? -21.446 -9.971 9.062 1.00 44.75 93 VAL A O 1
ATOM 776 N N . ASN A 1 94 ? -23.639 -9.608 9.203 1.00 40.59 94 ASN A N 1
ATOM 777 C CA . ASN A 1 94 ? -23.962 -10.968 9.627 1.00 40.59 94 ASN A CA 1
ATOM 778 C C . ASN A 1 94 ? -25.085 -11.508 8.742 1.00 40.59 94 ASN A C 1
ATOM 780 O O . A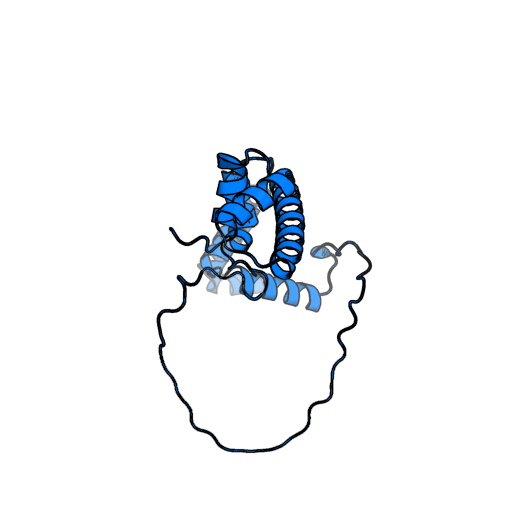SN A 1 94 ? -26.266 -11.420 9.063 1.00 40.59 94 ASN A O 1
ATOM 784 N N . THR A 1 95 ? -24.701 -12.076 7.603 1.00 36.69 95 THR A N 1
ATOM 785 C CA . THR A 1 95 ? -25.523 -13.058 6.899 1.00 36.69 95 THR A CA 1
ATOM 786 C C . THR A 1 95 ? -24.660 -14.299 6.705 1.00 36.69 95 THR A C 1
ATOM 788 O O . THR A 1 95 ? -23.751 -14.292 5.887 1.00 36.69 95 THR A O 1
ATOM 791 N N . GLU A 1 96 ? -24.924 -15.283 7.570 1.00 38.78 96 GLU A N 1
ATOM 792 C CA . GLU A 1 96 ? -24.873 -16.737 7.351 1.00 38.78 96 GLU A CA 1
ATOM 793 C C . GLU A 1 96 ? -23.602 -17.335 6.711 1.00 38.78 96 GLU A C 1
ATOM 795 O O . GLU A 1 96 ? -23.238 -17.086 5.571 1.00 38.78 96 GLU A O 1
ATOM 800 N N . GLN A 1 97 ? -22.848 -18.135 7.467 1.00 44.72 97 GLN A N 1
ATOM 801 C CA . GLN A 1 97 ? -22.980 -19.602 7.436 1.00 44.72 97 GLN A CA 1
ATOM 802 C C . GLN A 1 97 ? -22.724 -20.229 6.053 1.00 44.72 97 GLN A C 1
ATOM 804 O O . GLN A 1 97 ? -23.639 -20.567 5.313 1.00 44.72 97 GLN A O 1
ATOM 809 N N . GLU A 1 98 ? -21.464 -20.581 5.815 1.00 38.81 98 GLU A N 1
ATOM 810 C CA . GLU A 1 98 ? -21.125 -21.895 5.262 1.00 38.81 98 GLU A CA 1
ATOM 811 C C . GLU A 1 98 ? -20.160 -22.534 6.279 1.00 38.81 98 GLU A C 1
ATOM 813 O O . GLU A 1 98 ? -18.984 -22.203 6.363 1.00 38.81 98 GLU A O 1
ATOM 818 N N . ARG A 1 99 ? -20.694 -23.108 7.360 1.00 42.41 99 ARG A N 1
ATOM 819 C CA . ARG A 1 99 ? -21.063 -24.524 7.471 1.00 42.41 99 ARG A CA 1
ATOM 820 C C . ARG A 1 99 ? -19.867 -25.449 7.228 1.00 42.41 99 ARG A C 1
ATOM 822 O O . ARG A 1 99 ? -19.702 -25.983 6.142 1.00 42.41 99 ARG A O 1
ATOM 829 N N . LEU A 1 100 ? -19.135 -25.736 8.300 1.00 36.75 100 LEU A N 1
ATOM 830 C CA . LEU A 1 100 ? -18.748 -27.105 8.639 1.00 36.75 100 LEU A CA 1
ATOM 831 C C . LEU A 1 100 ? -18.780 -27.233 10.166 1.00 36.75 100 LEU A C 1
ATOM 833 O O . LEU A 1 100 ? -17.835 -26.894 10.875 1.00 36.75 100 LEU A O 1
ATOM 837 N N . GLU A 1 101 ? -19.936 -27.668 10.660 1.00 40.94 101 GLU A N 1
ATOM 838 C CA . GLU A 1 101 ? -20.094 -28.147 12.024 1.00 40.94 101 GLU A CA 1
ATOM 839 C C . GLU A 1 101 ? -19.337 -29.472 12.197 1.00 40.94 101 GLU A C 1
ATOM 841 O O . GLU A 1 101 ? -19.598 -30.448 11.500 1.00 40.94 101 GLU A O 1
ATOM 846 N N . ILE A 1 102 ? -18.407 -29.446 13.152 1.00 45.06 102 ILE A N 1
ATOM 847 C CA . ILE A 1 102 ? -18.291 -30.360 14.296 1.00 45.06 102 ILE A CA 1
ATOM 848 C C . ILE A 1 102 ? -18.145 -31.861 13.985 1.00 45.06 102 ILE A C 1
ATOM 850 O O . ILE A 1 102 ? -19.099 -32.556 13.651 1.00 45.06 102 ILE A O 1
ATOM 854 N N . CYS A 1 103 ? -16.990 -32.405 14.375 1.00 26.67 103 CYS A N 1
ATOM 855 C CA . CYS A 1 103 ? -16.993 -33.610 15.201 1.00 26.67 103 CYS A CA 1
ATOM 856 C C . CYS A 1 103 ? -16.085 -33.376 16.417 1.00 26.67 103 CYS A C 1
ATOM 858 O O . CYS A 1 103 ? -14.876 -33.198 16.280 1.00 26.67 103 CYS A O 1
ATOM 860 N N . ASN A 1 104 ? -16.707 -33.315 17.596 1.00 44.25 104 ASN A N 1
ATOM 861 C CA . ASN A 1 104 ? -16.051 -33.335 18.901 1.00 44.25 104 ASN A CA 1
ATOM 862 C C . ASN A 1 104 ? -15.363 -34.688 19.120 1.00 44.25 104 ASN A C 1
ATOM 864 O O . ASN A 1 104 ? -15.929 -35.697 18.710 1.00 44.25 104 ASN A O 1
ATOM 868 N N . THR A 1 105 ? -14.232 -34.697 19.831 1.00 33.41 105 THR A N 1
ATOM 869 C CA . THR A 1 105 ? -14.064 -35.369 21.140 1.00 33.41 105 THR A CA 1
ATOM 870 C C . THR A 1 105 ? -12.636 -35.155 21.647 1.00 33.41 105 THR A C 1
ATOM 872 O O . THR A 1 105 ? -11.686 -35.482 20.946 1.00 33.41 105 THR A O 1
ATOM 875 N N . GLU A 1 106 ? -12.548 -34.559 22.839 1.00 46.16 106 GLU A N 1
ATOM 876 C CA . GLU A 1 106 ? -11.602 -34.827 23.935 1.00 46.16 106 GLU A CA 1
ATOM 877 C C . GLU A 1 106 ? -10.198 -35.346 23.572 1.00 46.16 106 GLU A C 1
ATOM 879 O O . GLU A 1 106 ? -10.050 -36.505 23.207 1.00 46.16 106 GLU A O 1
ATOM 884 N N . ASP A 1 107 ? -9.157 -34.541 23.819 1.00 38.41 107 ASP A N 1
ATOM 885 C CA . ASP A 1 107 ? -8.117 -34.964 24.764 1.00 38.41 107 ASP A CA 1
ATOM 886 C C . ASP A 1 107 ? -7.285 -33.780 25.284 1.00 38.41 107 ASP A C 1
ATOM 888 O O . ASP A 1 107 ? -7.106 -32.746 24.637 1.00 38.41 107 ASP A O 1
ATOM 892 N N . VAL A 1 108 ? -6.837 -33.952 26.515 1.00 47.84 108 VAL A N 1
ATOM 893 C CA . VAL A 1 108 ? -6.159 -33.019 27.406 1.00 47.84 108 VAL A CA 1
ATOM 894 C C . VAL A 1 108 ? -4.667 -32.975 27.075 1.00 47.84 108 VAL A C 1
ATOM 896 O O . VAL A 1 108 ? -4.038 -34.017 27.151 1.00 47.84 108 VAL A O 1
ATOM 899 N N . GLU A 1 109 ? -4.059 -31.800 26.836 1.00 36.94 109 GLU A N 1
ATOM 900 C CA . GLU A 1 109 ? -2.682 -31.532 27.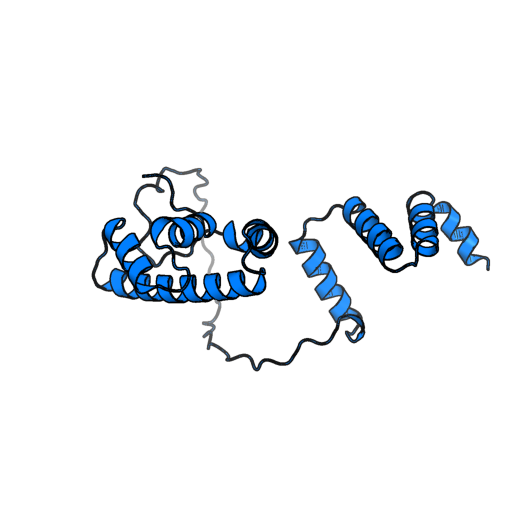311 1.00 36.94 109 GLU A CA 1
ATOM 901 C C . GLU A 1 109 ? -2.213 -30.064 27.174 1.00 36.94 109 GLU A C 1
ATOM 903 O O . GLU A 1 109 ? -2.089 -29.502 26.091 1.00 36.94 109 GLU A O 1
ATOM 908 N N . ASN A 1 110 ? -1.934 -29.471 28.341 1.00 46.91 110 ASN A N 1
ATOM 909 C CA . ASN A 1 110 ? -0.902 -28.477 28.671 1.00 46.91 110 ASN A CA 1
ATOM 910 C C . ASN A 1 110 ? -0.236 -27.642 27.554 1.00 46.91 110 ASN A C 1
ATOM 912 O O . ASN A 1 110 ? 0.692 -28.110 26.896 1.00 46.91 110 ASN A O 1
ATOM 916 N N . LEU A 1 111 ? -0.496 -26.326 27.547 1.00 35.38 111 LEU A N 1
ATOM 917 C CA . LEU A 1 111 ? 0.482 -25.316 27.110 1.00 35.38 111 LEU A CA 1
ATOM 918 C C . LEU A 1 111 ? 0.493 -24.100 28.067 1.00 35.38 111 LEU A C 1
ATOM 920 O O . LEU A 1 111 ? -0.563 -23.709 28.565 1.00 35.38 111 LEU A O 1
ATOM 924 N N . PRO A 1 112 ? 1.673 -23.514 28.368 1.00 48.47 112 PRO A N 1
ATOM 925 C CA . PRO A 1 112 ? 1.845 -22.512 29.421 1.00 48.47 112 PRO A CA 1
ATOM 926 C C . PRO A 1 112 ? 1.429 -21.095 28.973 1.00 48.47 112 PRO A C 1
ATOM 928 O O . PRO A 1 112 ? 1.402 -20.806 27.774 1.00 48.47 112 PRO A O 1
ATOM 931 N N . PRO A 1 113 ? 1.162 -20.169 29.916 1.00 43.53 113 PRO A N 1
ATOM 932 C CA . PRO A 1 113 ? 0.806 -18.792 29.591 1.00 43.53 113 PRO A CA 1
ATOM 933 C C . PRO A 1 113 ? 2.045 -18.007 29.130 1.00 43.53 113 PRO A C 1
ATOM 935 O O . PRO A 1 113 ? 2.926 -17.693 29.930 1.00 43.53 113 PRO A O 1
ATOM 938 N N . SER A 1 114 ? 2.119 -17.655 27.843 1.00 35.66 114 SER A N 1
ATOM 939 C CA . SER A 1 114 ? 3.119 -16.701 27.344 1.00 35.66 114 SER A CA 1
ATOM 940 C C . SER A 1 114 ? 2.598 -15.269 27.437 1.00 35.66 114 SER A C 1
ATOM 942 O O . SER A 1 114 ? 1.910 -14.755 26.555 1.00 35.66 114 SER A O 1
ATOM 944 N N . THR A 1 115 ? 2.994 -14.616 28.524 1.00 49.53 115 THR A N 1
ATOM 945 C CA . THR A 1 115 ? 3.042 -13.164 28.702 1.00 49.53 115 THR A CA 1
ATOM 946 C C . THR A 1 115 ? 3.737 -12.519 27.502 1.00 49.53 115 THR A C 1
ATOM 948 O O . THR A 1 115 ? 4.911 -12.780 27.250 1.00 49.53 115 THR A O 1
ATOM 951 N N . THR A 1 116 ? 3.029 -11.679 26.74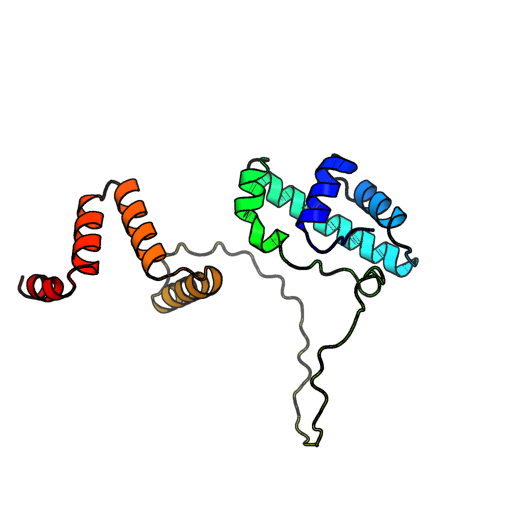5 1.00 40.38 116 THR A N 1
ATOM 952 C CA . THR A 1 116 ? 3.644 -10.910 25.654 1.00 40.38 116 THR A CA 1
ATOM 953 C C . THR A 1 116 ? 3.858 -9.478 26.125 1.00 40.38 116 THR A C 1
ATOM 955 O O . THR A 1 116 ? 2.992 -8.618 25.991 1.00 40.38 116 THR A O 1
ATOM 958 N N . GLU A 1 117 ? 5.022 -9.233 26.722 1.00 40.91 117 GLU A N 1
ATOM 959 C CA . GLU A 1 117 ? 5.521 -7.887 26.985 1.00 40.91 117 GLU A CA 1
ATOM 960 C C . GLU A 1 117 ? 5.896 -7.215 25.656 1.00 40.91 117 GLU A C 1
ATOM 962 O O . GLU A 1 117 ? 6.643 -7.757 24.835 1.00 40.91 117 GLU A O 1
ATOM 967 N N . ALA A 1 118 ? 5.364 -6.015 25.430 1.00 43.66 118 ALA A N 1
ATOM 968 C CA . ALA A 1 118 ? 5.683 -5.188 24.278 1.00 43.66 118 ALA A CA 1
ATOM 969 C C . ALA A 1 118 ? 7.140 -4.697 24.362 1.00 43.66 118 ALA A C 1
ATOM 971 O O . ALA A 1 118 ? 7.439 -3.676 24.979 1.00 43.66 118 ALA A O 1
ATOM 972 N N . SER A 1 119 ? 8.054 -5.425 23.719 1.00 40.38 119 SER A N 1
ATOM 973 C CA . SER A 1 119 ? 9.445 -5.002 23.538 1.00 40.38 119 SER A CA 1
ATOM 974 C C . SER A 1 119 ? 9.534 -3.822 22.566 1.00 40.38 119 SER A C 1
ATOM 976 O O . SER A 1 119 ? 9.258 -3.937 21.369 1.00 40.38 119 SER A O 1
ATOM 978 N N . THR A 1 120 ? 9.972 -2.678 23.081 1.00 48.69 120 THR A N 1
ATOM 979 C CA . THR A 1 120 ? 10.388 -1.496 22.325 1.00 48.69 120 THR A CA 1
ATOM 980 C C . THR A 1 120 ? 11.648 -1.815 21.511 1.00 48.69 120 THR A C 1
ATOM 982 O O . THR A 1 120 ? 12.777 -1.733 21.984 1.00 48.69 120 THR A O 1
ATOM 985 N N . SER A 1 121 ? 11.455 -2.225 20.254 1.00 43.41 121 SER A N 1
ATOM 986 C CA . SER A 1 121 ? 12.544 -2.554 19.328 1.00 43.41 121 SER A CA 1
ATOM 987 C C . SER A 1 121 ? 13.391 -1.319 18.997 1.00 43.41 121 SER A C 1
ATOM 989 O O . SER A 1 121 ? 12.926 -0.359 18.380 1.00 43.41 121 SER A O 1
ATOM 991 N N . THR A 1 122 ? 14.659 -1.361 19.400 1.00 46.81 122 THR A N 1
ATOM 992 C CA . THR A 1 122 ? 15.695 -0.392 19.042 1.00 46.81 122 THR A CA 1
ATOM 993 C C . THR A 1 122 ? 15.921 -0.411 17.527 1.00 46.81 122 THR A C 1
ATOM 995 O O . THR A 1 122 ? 16.310 -1.427 16.947 1.00 46.81 122 THR A O 1
ATOM 998 N N . PHE A 1 123 ? 15.660 0.724 16.880 1.00 47.25 123 PHE A N 1
ATOM 999 C CA . PHE A 1 123 ? 15.714 0.897 15.429 1.00 47.25 123 PHE A CA 1
ATOM 1000 C C . PHE A 1 123 ? 17.171 0.886 14.938 1.00 47.25 123 PHE A C 1
ATOM 1002 O O . PHE A 1 123 ? 17.809 1.925 14.790 1.00 47.25 123 PHE A O 1
ATOM 1009 N N . THR A 1 124 ? 17.726 -0.299 14.691 1.00 49.88 124 THR A N 1
ATOM 1010 C CA . THR A 1 124 ? 18.980 -0.422 13.941 1.00 49.88 124 THR A CA 1
ATOM 1011 C C . THR A 1 124 ? 18.671 -0.409 12.442 1.00 49.88 124 THR A C 1
ATOM 1013 O O . THR A 1 124 ? 17.811 -1.173 11.987 1.00 49.88 124 THR A O 1
ATOM 1016 N N . PRO A 1 125 ? 19.335 0.453 11.646 1.00 58.44 125 PRO A N 1
ATOM 1017 C CA . PRO A 1 125 ? 19.188 0.444 10.197 1.00 58.44 12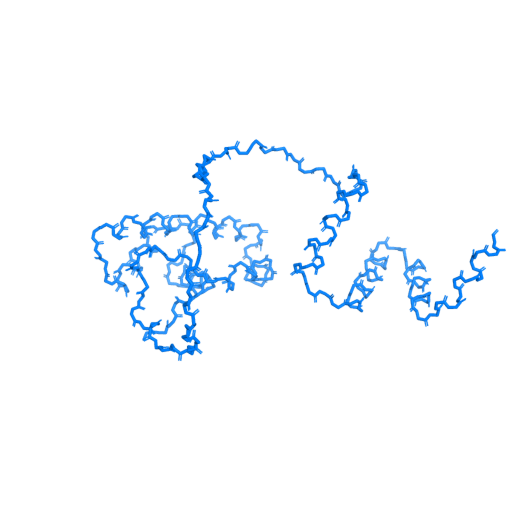5 PRO A CA 1
ATOM 1018 C C . PRO A 1 125 ? 19.483 -0.954 9.655 1.00 58.44 125 PRO A C 1
ATOM 1020 O O . PRO A 1 125 ? 20.494 -1.574 9.995 1.00 58.44 125 PRO A O 1
ATOM 1023 N N . ARG A 1 126 ? 18.582 -1.485 8.825 1.00 74.00 126 ARG A N 1
ATOM 1024 C CA . ARG A 1 126 ? 18.784 -2.802 8.218 1.00 74.00 126 ARG A CA 1
ATOM 1025 C C . ARG A 1 126 ? 19.989 -2.738 7.283 1.00 74.00 126 ARG A C 1
ATOM 1027 O O . ARG A 1 126 ? 20.042 -1.868 6.421 1.00 74.00 126 ARG A O 1
ATOM 1034 N N . LYS A 1 127 ? 20.896 -3.711 7.407 1.00 84.06 127 LYS A N 1
ATOM 1035 C CA . LYS A 1 127 ? 22.013 -3.877 6.469 1.00 84.06 127 LYS A CA 1
ATOM 1036 C C . LYS A 1 127 ? 21.508 -4.027 5.021 1.00 84.06 127 LYS A C 1
ATOM 1038 O O . LYS A 1 127 ? 20.477 -4.710 4.825 1.00 84.06 127 LYS A O 1
ATOM 1043 N N . PRO A 1 128 ? 22.214 -3.426 4.043 1.00 87.19 128 PRO A N 1
ATOM 1044 C CA . PRO A 1 128 ? 21.915 -3.579 2.622 1.00 87.19 128 PRO A CA 1
ATOM 1045 C C . PRO A 1 128 ? 22.024 -5.051 2.213 1.00 87.19 128 PRO A C 1
ATOM 1047 O O . PRO A 1 128 ? 22.629 -5.863 2.917 1.00 87.19 128 PRO A O 1
ATOM 1050 N N . PHE A 1 129 ? 21.353 -5.425 1.122 1.00 88.00 129 PHE A N 1
ATOM 1051 C CA . PHE A 1 129 ? 21.207 -6.831 0.741 1.00 88.00 129 PHE A CA 1
ATOM 1052 C C . PHE A 1 129 ? 22.564 -7.482 0.464 1.00 88.00 129 PHE A C 1
ATOM 1054 O O . PHE A 1 129 ? 22.791 -8.617 0.874 1.00 88.00 129 PHE A O 1
ATOM 1061 N N . GLU A 1 130 ? 23.480 -6.739 -0.146 1.00 91.12 130 GLU A N 1
ATOM 1062 C CA . GLU A 1 130 ? 24.822 -7.140 -0.562 1.00 91.12 130 GLU A CA 1
ATOM 1063 C C . GLU A 1 130 ? 25.670 -7.601 0.631 1.00 91.12 130 GLU A C 1
ATOM 1065 O O . GLU A 1 130 ? 26.371 -8.610 0.528 1.00 91.12 130 GLU A O 1
ATOM 1070 N N . GLU A 1 131 ? 25.515 -6.940 1.781 1.00 88.81 131 GLU A N 1
ATOM 1071 C CA . GLU A 1 131 ? 26.252 -7.194 3.027 1.00 88.81 131 GLU A CA 1
ATOM 1072 C C . GLU A 1 131 ? 25.665 -8.324 3.888 1.00 88.81 131 GLU A C 1
ATOM 1074 O O . GLU A 1 131 ? 26.224 -8.687 4.926 1.00 88.81 131 GLU A O 1
ATOM 1079 N N . LEU A 1 132 ? 24.516 -8.885 3.506 1.00 88.56 132 LEU A N 1
ATOM 1080 C CA . LEU A 1 132 ? 23.907 -9.981 4.255 1.00 88.56 132 LEU A CA 1
ATOM 1081 C C . LEU A 1 132 ? 24.643 -11.306 4.044 1.00 88.56 132 LEU A C 1
ATOM 1083 O O . LEU A 1 132 ? 25.094 -11.634 2.942 1.00 88.56 132 LEU A O 1
ATOM 1087 N N . GLY A 1 133 ? 24.631 -12.142 5.085 1.00 91.31 133 GLY A N 1
ATOM 1088 C CA . GLY A 1 133 ? 25.046 -13.538 4.966 1.00 91.31 133 GLY A CA 1
ATOM 1089 C C . GLY A 1 133 ? 24.114 -14.336 4.045 1.00 91.31 133 GLY A C 1
ATOM 1090 O O . GLY A 1 133 ? 22.924 -14.035 3.925 1.00 91.31 133 GLY A O 1
ATOM 1091 N N . SER A 1 134 ? 24.629 -15.404 3.433 1.00 91.62 134 SER A N 1
ATOM 1092 C CA . SER A 1 134 ? 23.897 -16.261 2.480 1.00 91.62 134 SER A CA 1
ATOM 1093 C C . SER A 1 134 ? 22.531 -16.733 3.003 1.00 91.62 134 SER A C 1
ATOM 1095 O O . SER A 1 134 ? 21.521 -16.639 2.304 1.00 91.62 134 SER A O 1
ATOM 1097 N N . ARG A 1 135 ? 22.465 -17.159 4.271 1.00 88.75 135 ARG A N 1
ATOM 1098 C CA . ARG A 1 135 ? 21.218 -17.589 4.928 1.00 88.75 135 ARG A CA 1
ATOM 1099 C C . ARG A 1 135 ? 20.201 -16.452 5.081 1.00 88.75 135 ARG A C 1
ATOM 1101 O O . ARG A 1 135 ? 19.002 -16.683 4.959 1.00 88.75 135 ARG A O 1
ATOM 1108 N N . GLN A 1 136 ? 20.664 -15.232 5.349 1.00 88.12 136 GLN A N 1
ATOM 1109 C CA . GLN A 1 136 ? 19.803 -14.052 5.483 1.00 88.12 136 GLN A CA 1
ATOM 1110 C C . GLN A 1 136 ? 19.299 -13.568 4.121 1.00 88.12 136 GLN A C 1
ATOM 1112 O O . GLN A 1 136 ? 18.127 -13.213 4.013 1.00 88.12 136 GLN A O 1
ATOM 1117 N N . LYS A 1 137 ? 20.151 -13.613 3.086 1.00 91.19 137 LYS A N 1
ATOM 1118 C CA . LYS A 1 137 ? 19.759 -13.344 1.694 1.00 91.19 137 LYS A CA 1
ATOM 1119 C C . LYS A 1 137 ? 18.637 -14.281 1.261 1.00 91.19 137 LYS A C 1
ATOM 1121 O O . LYS A 1 137 ? 17.593 -13.796 0.844 1.00 91.19 137 LYS A O 1
ATOM 1126 N N . ARG A 1 138 ? 18.806 -15.594 1.472 1.00 89.31 138 ARG A N 1
ATOM 1127 C CA . ARG A 1 138 ? 17.777 -16.601 1.160 1.00 89.31 138 ARG A CA 1
ATOM 1128 C C . ARG A 1 138 ? 16.452 -16.294 1.858 1.00 89.31 138 ARG A C 1
ATOM 1130 O O . ARG A 1 138 ? 15.449 -16.140 1.184 1.00 89.31 138 ARG A O 1
ATOM 1137 N N . ARG A 1 139 ? 16.467 -16.064 3.179 1.00 85.38 139 ARG A N 1
ATOM 1138 C CA . ARG A 1 139 ? 15.250 -15.707 3.936 1.00 85.38 139 ARG A CA 1
ATOM 1139 C C . ARG A 1 139 ? 14.542 -14.464 3.392 1.00 85.38 139 ARG A C 1
ATOM 1141 O O . ARG A 1 139 ? 13.320 -14.452 3.335 1.00 85.38 139 ARG A O 1
ATOM 1148 N N . ARG A 1 140 ? 15.285 -13.413 3.019 1.00 85.38 140 ARG A N 1
ATOM 1149 C CA . ARG A 1 140 ? 14.682 -12.204 2.431 1.00 85.38 140 ARG A CA 1
ATOM 1150 C C . ARG A 1 140 ? 14.087 -12.484 1.050 1.00 85.38 140 ARG A C 1
ATOM 1152 O O . ARG A 1 140 ? 12.999 -11.999 0.775 1.00 85.38 140 ARG A O 1
ATOM 1159 N N . VAL A 1 141 ? 14.771 -13.259 0.209 1.00 86.94 141 VAL A N 1
ATOM 1160 C CA . VAL A 1 141 ? 14.263 -13.651 -1.117 1.00 86.94 141 VAL A CA 1
ATOM 1161 C C . VAL A 1 141 ? 13.013 -14.524 -0.990 1.00 86.94 141 VAL A C 1
ATOM 1163 O O . VAL A 1 141 ? 12.036 -14.270 -1.682 1.00 86.94 141 VAL A O 1
ATOM 1166 N N . ASP A 1 142 ? 12.988 -15.477 -0.059 1.00 84.38 142 ASP A N 1
ATOM 1167 C CA . ASP A 1 142 ? 11.819 -16.332 0.181 1.00 84.38 142 ASP A CA 1
ATOM 1168 C C . ASP A 1 142 ? 10.610 -15.512 0.647 1.00 84.38 142 ASP A C 1
ATOM 1170 O O . ASP A 1 142 ? 9.503 -15.721 0.163 1.00 84.38 142 ASP A O 1
ATOM 1174 N N . GLN A 1 143 ? 10.822 -14.528 1.529 1.00 82.06 143 GLN A N 1
ATOM 1175 C CA . GLN A 1 143 ? 9.767 -13.592 1.934 1.00 82.06 143 GLN A CA 1
ATOM 1176 C C . GLN A 1 143 ? 9.222 -12.797 0.746 1.00 82.06 143 GLN A C 1
ATOM 1178 O O . GLN A 1 143 ? 8.011 -12.645 0.623 1.00 82.06 143 GLN A O 1
ATOM 1183 N N . ILE A 1 144 ? 10.104 -12.313 -0.132 1.00 81.69 144 ILE A N 1
ATOM 1184 C CA . ILE A 1 144 ? 9.724 -11.593 -1.354 1.00 81.69 144 ILE A CA 1
ATOM 1185 C C . ILE A 1 144 ? 8.890 -12.514 -2.252 1.00 81.69 144 ILE A C 1
ATOM 1187 O O . ILE A 1 144 ? 7.776 -12.142 -2.608 1.00 81.69 144 ILE A O 1
ATOM 1191 N N . ASN A 1 145 ? 9.365 -13.729 -2.529 1.00 77.00 145 ASN A N 1
ATOM 1192 C CA . ASN A 1 145 ? 8.675 -14.703 -3.378 1.00 77.00 145 ASN A CA 1
ATOM 1193 C C . ASN A 1 145 ? 7.300 -15.100 -2.822 1.00 77.00 145 ASN A C 1
ATOM 1195 O O . ASN A 1 145 ? 6.339 -15.185 -3.579 1.00 77.00 145 ASN A O 1
ATOM 1199 N N . GLN A 1 146 ? 7.190 -15.291 -1.505 1.00 76.12 146 GLN A N 1
ATOM 1200 C CA . GLN A 1 146 ? 5.915 -15.580 -0.841 1.00 76.12 146 GLN A CA 1
ATOM 1201 C C . GLN A 1 146 ? 4.963 -14.381 -0.860 1.00 76.12 146 GLN A C 1
ATOM 1203 O O . GLN A 1 146 ? 3.756 -14.564 -0.960 1.00 76.12 146 GLN A O 1
ATOM 1208 N N . SER A 1 147 ? 5.488 -13.156 -0.759 1.00 74.06 147 SER A N 1
ATOM 1209 C CA . SER A 1 147 ? 4.659 -11.946 -0.726 1.00 74.06 147 SER A CA 1
ATOM 1210 C C . SER A 1 147 ? 4.160 -11.504 -2.099 1.00 74.06 147 SER A C 1
ATOM 1212 O O . SER A 1 147 ? 3.052 -10.994 -2.202 1.00 74.06 147 SER A O 1
ATOM 1214 N N . LEU A 1 148 ? 4.969 -11.682 -3.145 1.00 70.88 148 LEU A N 1
ATOM 1215 C CA . LEU A 1 148 ? 4.701 -11.100 -4.458 1.00 70.88 148 LEU A CA 1
ATOM 1216 C C . LEU A 1 148 ? 3.972 -12.044 -5.416 1.00 70.88 148 LEU A C 1
ATOM 1218 O O . LEU A 1 148 ? 3.574 -11.587 -6.479 1.00 70.88 148 LEU A O 1
ATOM 1222 N N . SER A 1 149 ? 3.791 -13.325 -5.067 1.00 72.75 149 SER A N 1
ATOM 1223 C CA . SER A 1 149 ? 3.154 -14.345 -5.926 1.00 72.75 149 SER A CA 1
ATOM 1224 C C . SER A 1 149 ? 3.619 -14.296 -7.392 1.00 72.75 149 SER A C 1
ATOM 1226 O O . SER A 1 149 ? 2.857 -14.616 -8.300 1.00 72.75 149 SER A O 1
ATOM 1228 N N . LEU A 1 150 ? 4.861 -13.859 -7.629 1.00 75.69 150 LEU A N 1
ATOM 1229 C CA . LEU A 1 150 ? 5.376 -13.637 -8.974 1.00 75.69 150 LEU A CA 1
ATOM 1230 C C . LEU A 1 150 ? 5.551 -14.976 -9.667 1.00 75.69 150 LEU A C 1
ATOM 1232 O O . LEU A 1 150 ? 6.177 -15.896 -9.128 1.00 75.69 150 LEU A O 1
ATOM 1236 N N . SER A 1 151 ? 5.056 -15.056 -10.896 1.00 82.56 151 SER A N 1
ATOM 1237 C CA . SER A 1 151 ? 5.367 -16.189 -11.749 1.00 82.56 151 SER A CA 1
ATOM 1238 C C . SER A 1 151 ? 6.872 -16.209 -12.068 1.00 82.56 151 SER A C 1
ATOM 1240 O O . SER A 1 151 ? 7.529 -15.158 -12.136 1.00 82.56 151 SER A O 1
ATOM 1242 N N . PRO A 1 152 ? 7.457 -17.397 -12.302 1.00 82.19 152 PRO A N 1
ATOM 1243 C CA . PRO A 1 152 ? 8.851 -17.507 -12.720 1.00 82.19 152 PRO A CA 1
ATOM 1244 C C . PRO A 1 152 ? 9.184 -16.655 -13.952 1.00 82.19 152 PRO A C 1
ATOM 1246 O O . PRO A 1 152 ? 10.300 -16.152 -14.063 1.00 82.19 152 PRO A O 1
ATOM 1249 N N . ASP A 1 153 ? 8.231 -16.458 -14.862 1.00 83.88 153 ASP A N 1
ATOM 1250 C CA . ASP A 1 153 ? 8.445 -15.696 -16.092 1.00 83.88 153 ASP A CA 1
ATOM 1251 C C . ASP A 1 153 ? 8.429 -14.180 -15.862 1.00 83.88 153 ASP A C 1
ATOM 1253 O O . ASP A 1 153 ? 9.259 -13.469 -16.433 1.00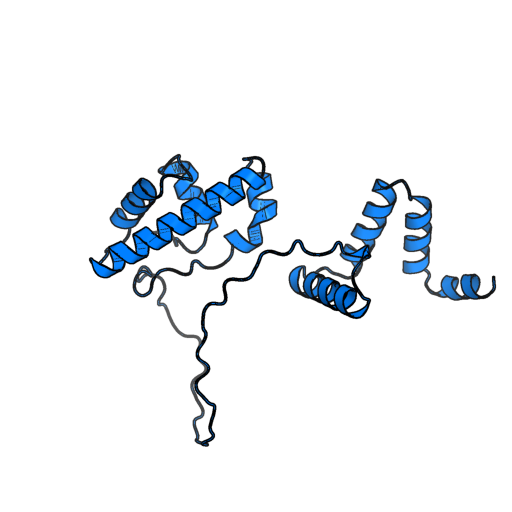 83.88 153 ASP A O 1
ATOM 1257 N N . GLU A 1 154 ? 7.593 -13.679 -14.950 1.00 82.94 154 GLU A N 1
ATOM 1258 C CA . GLU A 1 154 ? 7.635 -12.273 -14.525 1.00 82.94 154 GLU A CA 1
ATOM 1259 C C . GLU A 1 154 ? 8.961 -11.929 -13.835 1.00 82.94 154 GLU A C 1
ATOM 1261 O O . GLU A 1 154 ? 9.532 -10.861 -14.077 1.00 82.94 154 GLU A O 1
ATOM 1266 N N . LEU A 1 155 ? 9.505 -12.846 -13.027 1.00 85.75 155 LEU A N 1
ATOM 1267 C CA . LEU A 1 155 ? 10.824 -12.693 -12.400 1.00 85.75 155 LEU A CA 1
ATOM 1268 C C . LEU A 1 155 ? 11.953 -12.615 -13.436 1.00 85.75 155 LEU A C 1
ATOM 1270 O O . LEU A 1 155 ? 12.830 -11.747 -13.338 1.00 85.75 155 LEU A O 1
ATOM 1274 N N . LYS A 1 156 ? 11.925 -13.486 -14.452 1.00 87.12 156 LYS A N 1
ATOM 1275 C CA . LYS A 1 156 ? 12.883 -13.454 -15.571 1.00 87.12 156 LYS A CA 1
ATOM 1276 C C . LYS A 1 156 ? 12.786 -12.132 -16.331 1.00 87.12 156 LYS A C 1
ATOM 1278 O O . LYS A 1 156 ? 13.799 -11.454 -16.506 1.00 87.12 156 LYS A O 1
ATOM 1283 N N . ALA A 1 157 ? 11.575 -11.734 -16.724 1.00 86.88 157 ALA A N 1
ATOM 1284 C CA . ALA A 1 157 ? 11.333 -10.501 -17.467 1.00 86.88 157 ALA A CA 1
ATOM 1285 C C . ALA A 1 157 ? 11.804 -9.263 -16.689 1.00 86.88 157 ALA A C 1
ATOM 1287 O O . ALA A 1 157 ? 12.500 -8.408 -17.240 1.00 86.88 157 ALA A O 1
ATOM 1288 N N . THR A 1 158 ? 11.502 -9.204 -15.389 1.00 87.12 158 THR A N 1
ATOM 1289 C CA . THR A 1 158 ? 11.916 -8.105 -14.505 1.00 87.12 158 THR A CA 1
ATOM 1290 C C . THR A 1 158 ? 13.437 -8.021 -14.390 1.00 87.12 158 THR A C 1
ATOM 1292 O O . THR A 1 158 ? 14.009 -6.931 -14.448 1.00 87.12 158 THR A O 1
ATOM 1295 N N . THR A 1 159 ? 14.112 -9.167 -14.288 1.00 87.50 159 THR A N 1
ATOM 1296 C CA . THR A 1 159 ? 15.575 -9.226 -14.196 1.00 87.50 159 THR A CA 1
ATOM 1297 C C . THR A 1 159 ? 16.232 -8.752 -15.495 1.00 87.50 159 THR A C 1
ATOM 1299 O O . THR A 1 159 ? 17.129 -7.909 -15.458 1.00 87.50 159 THR A O 1
ATOM 1302 N N . ILE A 1 160 ? 15.746 -9.212 -16.654 1.00 87.44 160 ILE A N 1
ATOM 1303 C CA . ILE A 1 160 ? 16.242 -8.773 -17.969 1.00 87.44 160 ILE A CA 1
ATOM 1304 C C . ILE A 1 160 ? 16.022 -7.266 -18.155 1.00 87.44 160 ILE A C 1
ATOM 1306 O O . ILE A 1 160 ? 16.932 -6.558 -18.590 1.00 87.44 160 ILE A O 1
ATOM 1310 N N . ALA A 1 161 ? 14.843 -6.754 -17.791 1.00 87.62 161 ALA A N 1
ATOM 1311 C CA . ALA A 1 161 ? 14.544 -5.326 -17.855 1.00 87.62 161 ALA A CA 1
ATOM 1312 C C . ALA A 1 161 ? 15.479 -4.506 -16.948 1.00 87.62 161 ALA A C 1
ATOM 1314 O O . ALA A 1 161 ? 16.002 -3.476 -17.371 1.00 87.62 161 ALA A O 1
ATOM 1315 N N . SER A 1 162 ? 15.758 -4.986 -15.732 1.00 90.56 162 SER A N 1
ATOM 1316 C CA . SER A 1 162 ? 16.703 -4.341 -14.814 1.00 90.56 162 SER A CA 1
ATOM 1317 C C . SER A 1 162 ? 18.128 -4.297 -15.379 1.00 90.56 162 SER A C 1
ATOM 1319 O O . SER A 1 162 ? 18.816 -3.283 -15.247 1.00 90.56 162 SER A O 1
ATOM 1321 N N . LEU A 1 163 ? 18.583 -5.367 -16.037 1.00 90.62 163 LEU A N 1
ATOM 1322 C CA . LEU A 1 163 ? 19.906 -5.407 -16.668 1.00 90.62 163 LEU A CA 1
ATOM 1323 C C . LEU A 1 163 ? 20.011 -4.410 -17.828 1.00 90.62 163 LEU A C 1
ATOM 1325 O O . LEU A 1 163 ? 20.983 -3.662 -17.902 1.00 90.62 163 LEU A O 1
ATOM 1329 N N . ARG A 1 164 ? 18.975 -4.309 -18.668 1.00 87.38 164 ARG A N 1
ATOM 1330 C CA . ARG A 1 164 ? 18.901 -3.287 -19.727 1.00 87.38 164 ARG A CA 1
ATOM 1331 C C . ARG A 1 164 ? 18.958 -1.869 -19.158 1.00 87.38 164 ARG A C 1
ATOM 1333 O O . ARG A 1 164 ? 19.745 -1.052 -19.623 1.00 87.38 164 ARG A O 1
ATOM 1340 N N . ASN A 1 165 ? 18.188 -1.600 -18.105 1.00 88.12 165 ASN A N 1
ATOM 1341 C CA . ASN A 1 165 ? 18.117 -0.275 -17.480 1.00 88.12 165 ASN A CA 1
ATOM 1342 C C . ASN A 1 165 ? 19.427 0.154 -16.800 1.00 88.12 165 ASN A C 1
ATOM 1344 O O . ASN A 1 165 ? 19.656 1.345 -16.612 1.00 88.12 165 ASN A O 1
ATOM 1348 N N . THR A 1 166 ? 20.285 -0.798 -16.431 1.00 90.38 166 THR A N 1
ATOM 1349 C CA . THR A 1 166 ? 21.602 -0.530 -15.828 1.00 90.38 166 THR A CA 1
ATOM 1350 C C . THR A 1 166 ? 22.735 -0.474 -16.856 1.00 90.38 166 THR A C 1
ATOM 1352 O O . THR A 1 166 ? 23.895 -0.377 -16.470 1.00 90.38 166 THR A O 1
ATOM 1355 N N . GLY A 1 167 ? 22.416 -0.528 -18.156 1.00 86.75 167 GLY A N 1
ATOM 1356 C CA . GLY A 1 167 ? 23.403 -0.521 -19.240 1.00 86.75 167 GLY A CA 1
ATOM 1357 C C . GLY A 1 167 ? 24.082 -1.874 -19.484 1.00 86.75 167 GLY A C 1
ATOM 1358 O O . GLY A 1 167 ? 24.982 -1.959 -20.310 1.00 86.75 167 GLY A O 1
ATOM 1359 N N . ASN A 1 168 ? 23.638 -2.942 -18.814 1.00 91.25 168 ASN A N 1
ATOM 1360 C CA . ASN A 1 168 ? 24.157 -4.305 -18.958 1.00 91.25 168 ASN A CA 1
ATOM 1361 C C . ASN A 1 168 ? 23.299 -5.126 -19.934 1.00 91.25 168 ASN A C 1
ATOM 1363 O O . ASN A 1 168 ? 22.882 -6.249 -19.635 1.00 91.25 168 ASN A O 1
ATOM 1367 N N . GLU A 1 169 ? 22.988 -4.556 -21.099 1.00 89.75 169 GLU A N 1
ATOM 1368 C CA . GLU A 1 169 ? 22.091 -5.187 -22.072 1.00 89.75 169 GLU A CA 1
ATOM 1369 C C . GLU A 1 169 ? 22.628 -6.535 -22.571 1.00 89.75 169 GLU A C 1
ATOM 1371 O O . GLU A 1 169 ? 21.852 -7.483 -22.705 1.00 89.75 169 GLU A O 1
ATOM 1376 N N . ASP A 1 170 ? 23.940 -6.649 -22.778 1.00 90.19 170 ASP A N 1
ATOM 1377 C CA . ASP A 1 170 ? 24.573 -7.884 -23.251 1.00 90.19 170 ASP A CA 1
ATOM 1378 C C . ASP A 1 170 ? 24.426 -9.024 -22.239 1.00 90.19 170 ASP A C 1
ATOM 1380 O O . ASP A 1 170 ? 24.074 -10.143 -22.611 1.00 90.19 170 ASP A O 1
ATOM 1384 N N . VAL A 1 171 ? 24.569 -8.730 -20.941 1.00 89.69 171 VAL A N 1
ATOM 1385 C CA . VAL A 1 171 ? 24.306 -9.700 -19.864 1.00 89.69 171 VAL A CA 1
ATOM 1386 C C . VAL A 1 171 ? 22.834 -10.107 -19.864 1.00 89.69 171 VAL A C 1
ATOM 1388 O O . VAL A 1 171 ? 22.520 -11.287 -19.725 1.00 89.69 171 VAL A O 1
ATOM 1391 N N . GLY A 1 172 ? 21.924 -9.155 -20.086 1.00 88.75 172 GLY A N 1
ATOM 1392 C CA . GLY A 1 172 ? 20.497 -9.440 -20.237 1.00 88.75 172 GLY A CA 1
ATOM 1393 C C . GLY A 1 172 ? 20.190 -10.355 -21.428 1.00 88.75 172 GLY A C 1
ATOM 1394 O O . GLY A 1 172 ? 19.367 -11.260 -21.300 1.00 88.75 172 GLY A O 1
ATOM 1395 N N . LYS A 1 173 ? 20.865 -10.162 -22.571 1.00 88.69 173 LYS A N 1
ATOM 1396 C CA . LYS A 1 173 ? 20.738 -11.019 -23.765 1.00 88.69 173 LYS A CA 1
ATOM 1397 C C . LYS A 1 173 ? 21.269 -12.425 -23.507 1.00 88.69 173 LYS A C 1
ATOM 1399 O O . LYS A 1 173 ? 20.564 -13.383 -23.809 1.00 88.69 173 LYS A O 1
ATOM 1404 N N . ILE A 1 174 ? 22.455 -12.545 -22.906 1.00 89.69 174 ILE A N 1
ATOM 1405 C CA . ILE A 1 174 ? 23.051 -13.835 -22.529 1.00 89.69 174 ILE A CA 1
ATOM 1406 C C . ILE A 1 174 ? 22.129 -14.576 -21.560 1.00 89.69 174 ILE A C 1
ATOM 1408 O O . ILE A 1 174 ? 21.816 -15.743 -21.770 1.00 89.69 174 ILE A O 1
ATOM 1412 N N . MET A 1 175 ? 21.637 -13.890 -20.528 1.00 88.44 175 MET A N 1
ATOM 1413 C CA . MET A 1 175 ? 20.740 -14.483 -19.543 1.00 88.44 175 MET A CA 1
ATOM 1414 C C . MET A 1 175 ? 19.425 -14.939 -20.181 1.00 88.44 175 MET A C 1
ATOM 1416 O O . MET A 1 175 ? 18.984 -16.055 -19.929 1.00 88.44 175 MET A O 1
ATOM 1420 N N . ASN A 1 176 ? 18.823 -14.122 -21.051 1.00 89.44 176 ASN A N 1
ATOM 1421 C CA . ASN A 1 176 ? 17.618 -14.507 -21.784 1.00 89.44 176 ASN A CA 1
ATOM 1422 C C . ASN A 1 176 ? 17.860 -15.706 -22.713 1.00 89.44 176 ASN A C 1
ATOM 1424 O O . ASN A 1 176 ? 17.006 -16.581 -22.815 1.00 89.44 176 ASN A O 1
ATOM 1428 N N . HIS A 1 177 ? 19.015 -15.760 -23.378 1.00 89.50 177 HIS A N 1
ATOM 1429 C CA . HIS A 1 177 ? 19.398 -16.888 -24.225 1.00 89.50 177 HIS A CA 1
ATOM 1430 C C . HIS A 1 177 ? 19.509 -18.176 -23.406 1.00 89.50 177 HIS A C 1
ATOM 1432 O O . HIS A 1 177 ? 18.809 -19.136 -23.698 1.00 89.50 177 HIS A O 1
ATOM 1438 N N . LEU A 1 178 ? 20.284 -18.172 -22.319 1.00 88.94 178 LEU A N 1
ATOM 1439 C CA . LEU A 1 178 ? 20.488 -19.348 -21.460 1.00 88.94 178 LEU A CA 1
ATOM 1440 C C . LEU A 1 178 ? 19.208 -19.830 -20.765 1.00 88.94 178 LEU A C 1
ATOM 1442 O O . LEU A 1 178 ? 19.067 -21.016 -20.485 1.00 88.94 178 LEU A O 1
ATOM 1446 N N . LEU A 1 179 ? 18.270 -18.924 -20.482 1.00 86.75 179 LEU A N 1
ATOM 1447 C CA . LEU A 1 179 ? 16.967 -19.287 -19.923 1.00 86.75 179 LEU A CA 1
ATOM 1448 C C . LEU A 1 179 ? 16.073 -20.023 -20.932 1.00 86.75 179 LEU A C 1
ATOM 1450 O O . LEU A 1 179 ? 15.244 -20.825 -20.510 1.00 86.75 179 LEU A O 1
ATOM 1454 N N . ASN A 1 180 ? 16.230 -19.749 -22.231 1.00 87.31 180 ASN A N 1
ATOM 1455 C CA . ASN A 1 180 ? 15.478 -20.400 -23.310 1.00 87.31 180 ASN A CA 1
ATOM 1456 C C . ASN A 1 180 ? 16.234 -21.590 -23.934 1.00 87.31 180 ASN A C 1
ATOM 1458 O O . ASN A 1 180 ? 15.603 -22.447 -24.543 1.00 87.31 180 ASN A O 1
ATOM 1462 N N . HIS A 1 181 ? 17.555 -21.648 -23.743 1.00 89.81 181 HIS A N 1
ATOM 1463 C CA . HIS A 1 181 ? 18.476 -22.659 -24.268 1.00 89.81 181 HIS A CA 1
ATOM 1464 C C . HIS A 1 181 ? 19.378 -23.211 -23.146 1.00 89.81 181 HIS A C 1
ATOM 1466 O O . HIS A 1 181 ? 20.580 -22.924 -23.109 1.00 89.81 181 HIS A O 1
ATOM 1472 N N . PRO A 1 182 ? 18.826 -23.958 -22.171 1.00 86.25 182 PRO A N 1
ATOM 1473 C CA . PRO A 1 182 ? 19.596 -24.471 -21.036 1.00 86.25 182 PRO A CA 1
ATOM 1474 C C . PRO A 1 182 ? 20.716 -25.443 -21.442 1.00 86.25 182 PRO A C 1
ATOM 1476 O O . PRO A 1 182 ? 21.703 -25.564 -20.718 1.00 86.25 182 PRO A O 1
ATOM 1479 N N . GLU A 1 183 ? 20.608 -26.106 -22.594 1.00 88.75 183 GLU A N 1
ATOM 1480 C CA . GLU A 1 183 ? 21.638 -26.971 -23.183 1.00 88.75 183 GLU A CA 1
ATOM 1481 C C . GLU A 1 183 ? 22.966 -26.241 -23.433 1.00 88.75 183 GLU A C 1
ATOM 1483 O O . GLU A 1 183 ? 24.044 -26.832 -23.344 1.00 88.75 183 GLU A O 1
ATOM 1488 N N . ASP A 1 184 ? 22.914 -24.930 -23.670 1.00 87.69 184 ASP A N 1
ATOM 1489 C CA . ASP A 1 184 ? 24.107 -24.125 -23.913 1.00 87.69 184 ASP A CA 1
ATOM 1490 C C . ASP A 1 184 ? 24.914 -23.854 -22.630 1.00 87.69 184 ASP A C 1
ATOM 1492 O O . ASP A 1 184 ? 26.071 -23.433 -22.708 1.00 87.69 184 ASP A O 1
ATOM 1496 N N . LEU A 1 185 ? 24.372 -24.167 -21.443 1.00 82.94 185 LEU A N 1
ATOM 1497 C CA . LEU A 1 185 ? 25.116 -24.093 -20.179 1.00 82.94 185 LEU A CA 1
ATOM 1498 C C . LEU A 1 185 ? 26.296 -25.068 -20.134 1.00 82.94 185 LEU A C 1
ATOM 1500 O O . LEU A 1 185 ? 27.284 -24.796 -19.452 1.00 82.94 185 LEU A O 1
ATOM 1504 N N . GLU A 1 186 ? 26.224 -26.198 -20.841 1.00 80.38 186 GLU A N 1
ATOM 1505 C CA . GLU A 1 186 ? 27.330 -27.160 -20.877 1.00 80.38 186 GLU A CA 1
ATOM 1506 C C . GLU A 1 186 ? 28.539 -26.613 -21.642 1.00 80.38 186 GLU A C 1
ATOM 1508 O O . GLU A 1 186 ? 29.676 -26.825 -21.222 1.00 80.38 186 GLU A O 1
ATOM 1513 N N . LYS A 1 187 ? 28.301 -25.808 -22.686 1.00 77.12 187 LYS A N 1
ATOM 1514 C CA . LYS A 1 187 ? 29.353 -25.156 -23.487 1.00 77.12 187 LYS A CA 1
ATOM 1515 C C . LYS A 1 187 ? 30.127 -24.094 -22.698 1.00 77.12 187 LYS A C 1
ATOM 1517 O O . LYS A 1 187 ? 31.271 -23.795 -23.026 1.00 77.12 187 LYS A O 1
ATOM 1522 N N . LEU A 1 188 ? 29.521 -23.539 -21.646 1.00 69.12 188 LEU A N 1
ATOM 1523 C CA . LEU A 1 188 ? 30.160 -22.587 -20.731 1.00 69.12 188 LEU A CA 1
ATOM 1524 C C . LEU A 1 188 ? 31.044 -23.264 -19.676 1.00 69.12 188 LEU A C 1
ATOM 1526 O O . LEU A 1 188 ? 31.933 -22.617 -19.136 1.00 69.12 188 LEU A O 1
ATOM 1530 N N . LYS A 1 189 ? 30.816 -24.548 -19.371 1.00 68.75 189 LYS A N 1
ATOM 1531 C CA . LYS A 1 189 ? 31.636 -25.305 -18.406 1.00 68.75 189 LYS A CA 1
ATOM 1532 C C . LYS A 1 189 ? 32.944 -25.826 -19.006 1.00 68.75 189 LYS A C 1
ATOM 1534 O O . LYS A 1 189 ? 33.813 -26.258 -18.258 1.00 68.75 189 LYS A O 1
ATOM 1539 N N . SER A 1 190 ? 33.054 -25.838 -20.334 1.00 59.12 190 SER A N 1
ATOM 1540 C CA . SER A 1 190 ? 34.222 -26.323 -21.078 1.00 59.12 190 SER A CA 1
ATOM 1541 C C . SER A 1 190 ? 35.268 -25.242 -21.396 1.00 59.12 190 SER A C 1
ATOM 1543 O O . SER A 1 190 ? 36.193 -25.518 -22.158 1.00 59.12 190 SER A O 1
ATOM 1545 N N . VAL A 1 191 ? 35.111 -24.032 -20.849 1.00 52.69 191 VAL A N 1
ATOM 1546 C CA . VAL A 1 191 ? 36.072 -22.913 -20.917 1.00 52.69 191 VAL A CA 1
ATOM 1547 C C . VAL A 1 191 ? 36.758 -22.771 -19.566 1.00 52.69 191 VAL A C 1
ATOM 1549 O O . VAL A 1 191 ? 37.992 -22.578 -19.562 1.00 52.69 191 VAL A O 1
#

Foldseek 3Di:
DDDPWWLQSLVCCCCPPVVALQCLVSSLVVVCVVFPDDPVLSVVSSVVSNVSSVVLVVLCVVQVVDPVSSCVVCVVVGPDTDPRPPPGPDPPPDDDDDDDDDDDDDDDDDDDDDDDDDDPDDDDPDDDLVPDDPVVNVVVVVVVCVVVVDDPVNVLVVVLVVCVVVVNNVVSVVSVCCVVVVVCVVVVVVD

pLDDT: mean 76.81, std 18.59, range [26.67, 94.19]

Secondary structure (DSSP, 8-state):
-----BHHHHHHHHHHTS--SS-HHHHHHHHHTTS---HHHHHHHHHHHHHHHHHHHHHHHHTTT-HHHHHHHHHHHHSSBP-PPTT-S-GGG------------------------------PPPPPSTTS-HHHHHHHHHHHHHHH---HHHHHHHHHHHHHHTT-HHHHHHHHHHHH-GGGHHHHHT-

Sequence (191 aa):
MDNLVNNLDLFMILREQVKSLSDSQKFFQFLQHKINLTEENSVELQKFCTRFCSNISARWERSSRTLAQFVRKNGDWLERAINWPEGMIPEAVNTEQERLEICNTEDVENLPPSTTEASTSTFTPRKPFEELGSRQKRRRVDQINQSLSLSPDELKATTIASLRNTGNEDVGKIMNHLLNHPEDLEKLKSV

Radius of gyration: 25.14 Å; chains: 1; bounding box: 62×53×54 Å

Organism: Spodoptera exigua (NCBI:txid7107)